Protein AF-A0A7S1GAM5-F1 (afdb_monomer)

Nearest PDB structures (foldseek):
  5tte-assembly1_B  TM=7.499E-01  e=1.091E-11  Homo sapiens
  4kc9-assembly1_A  TM=7.869E-01  e=2.773E-10  Homo sapiens
  6hdz-assembly1_A  TM=6.856E-01  e=1.901E+00  Pseudomonas aeruginosa

Sequence (247 aa):
VAESDALVWCPAPGCGNIIAYSTLRATVHCSCGHAFCFRCGEAPHAPTSCEGAKQWFKAVDKRKGVEKEASAMPSNFKPCPNPDCSVKVEKNGGCMYMQCSGPGGCGVFWCWQCGNWSKQASGVHHVHECNDPPTAKWAKAAAGLFDDDGKFTWFYERYTNHVEALRIHTAQLEAARAKQAELEEVGEVTSATDFLIRAATTVIRARTVAAWTYPYAHGIADETQQRLFAHQQGMLETYTEDLAALV

Organism: NCBI:txid1486930

Structure (mmCIF, N/CA/C/O backbone):
data_AF-A0A7S1GAM5-F1
#
_entry.id   AF-A0A7S1GAM5-F1
#
loop_
_atom_site.group_PDB
_atom_site.id
_atom_site.type_symbol
_atom_site.label_atom_id
_atom_site.label_alt_id
_atom_site.label_comp_id
_atom_site.label_asym_id
_atom_site.label_entity_id
_atom_site.label_seq_id
_atom_site.pdbx_PDB_ins_code
_atom_site.Cartn_x
_atom_site.Cartn_y
_atom_site.Cartn_z
_atom_site.occupancy
_atom_site.B_iso_or_equiv
_atom_site.auth_seq_id
_atom_site.auth_comp_id
_atom_site.auth_asym_id
_atom_site.auth_atom_id
_atom_site.pdbx_PDB_model_num
ATOM 1 N N . VAL A 1 1 ? -23.148 -31.132 -3.982 1.00 37.12 1 VAL A N 1
ATOM 2 C CA . VAL A 1 1 ? -21.718 -31.373 -3.684 1.00 37.12 1 VAL A CA 1
ATOM 3 C C . VAL A 1 1 ? -21.381 -30.434 -2.549 1.00 37.12 1 VAL A C 1
ATOM 5 O O . VAL A 1 1 ? -21.601 -29.246 -2.724 1.00 37.12 1 VAL A O 1
ATOM 8 N N . ALA A 1 2 ? -21.045 -30.957 -1.370 1.00 32.62 2 ALA A N 1
ATOM 9 C CA . ALA A 1 2 ? -20.775 -30.129 -0.198 1.00 32.62 2 ALA A CA 1
ATOM 10 C C . ALA A 1 2 ? -19.598 -29.189 -0.501 1.00 32.62 2 ALA A C 1
ATOM 12 O O . ALA A 1 2 ? -18.547 -29.658 -0.939 1.00 32.62 2 ALA A O 1
ATOM 13 N N . GLU A 1 3 ? -19.808 -27.882 -0.338 1.00 43.00 3 GLU A N 1
ATOM 14 C CA . GLU A 1 3 ? -18.743 -26.884 -0.419 1.00 43.00 3 GLU A CA 1
ATOM 15 C C . GLU A 1 3 ? -17.712 -27.217 0.661 1.00 43.00 3 GLU A C 1
ATOM 17 O O . GLU A 1 3 ? -18.018 -27.292 1.847 1.00 43.00 3 GLU A O 1
ATOM 22 N N . SER A 1 4 ? -16.498 -27.532 0.228 1.00 56.44 4 SER A N 1
ATOM 23 C CA . SER A 1 4 ? -15.366 -27.714 1.124 1.00 56.44 4 SER A CA 1
ATOM 24 C C . SER A 1 4 ? -14.901 -26.330 1.566 1.00 56.44 4 SER A C 1
ATOM 26 O O . SER A 1 4 ? -14.493 -25.543 0.714 1.00 56.44 4 SER A O 1
ATOM 28 N N . ASP A 1 5 ? -14.874 -26.058 2.875 1.00 69.00 5 ASP A N 1
ATOM 29 C CA . ASP A 1 5 ? -14.332 -24.818 3.472 1.00 69.00 5 ASP A CA 1
ATOM 30 C C . ASP A 1 5 ? -12.854 -24.540 3.104 1.00 69.00 5 ASP A C 1
ATOM 32 O O . ASP A 1 5 ? -12.294 -23.499 3.453 1.00 69.00 5 ASP A O 1
ATOM 36 N N . ALA A 1 6 ? -12.195 -25.475 2.412 1.00 79.75 6 ALA A N 1
ATOM 37 C CA . ALA A 1 6 ? -10.818 -25.372 1.946 1.00 79.75 6 ALA A CA 1
ATOM 38 C C . ALA A 1 6 ? -10.686 -25.038 0.448 1.00 79.75 6 ALA A C 1
ATOM 40 O O . ALA A 1 6 ? -9.556 -24.928 -0.028 1.00 79.75 6 ALA A O 1
ATOM 41 N N . LEU A 1 7 ? -11.786 -24.886 -0.301 1.00 86.56 7 LEU A N 1
ATOM 42 C CA . LEU A 1 7 ? -11.774 -24.619 -1.744 1.00 86.56 7 LEU A CA 1
ATOM 43 C C . LEU A 1 7 ? -12.588 -23.367 -2.088 1.00 86.56 7 LEU A C 1
ATOM 45 O O . LEU A 1 7 ? -13.746 -23.258 -1.701 1.00 86.56 7 LEU A O 1
ATOM 49 N N . VAL A 1 8 ? -12.020 -22.466 -2.892 1.00 88.38 8 VAL A N 1
ATOM 50 C CA . VAL A 1 8 ? -12.752 -21.314 -3.449 1.00 88.38 8 VAL A CA 1
ATOM 51 C C . VAL A 1 8 ? -12.441 -21.118 -4.925 1.00 88.38 8 VAL A C 1
ATOM 53 O O . VAL A 1 8 ? -11.314 -21.338 -5.376 1.00 88.38 8 VAL A O 1
ATOM 56 N N . TRP A 1 9 ? -13.439 -20.679 -5.684 1.00 91.12 9 TRP A N 1
ATOM 57 C CA . TRP A 1 9 ? -13.259 -20.290 -7.079 1.00 91.12 9 TRP A CA 1
ATOM 58 C C . TRP A 1 9 ? -12.542 -18.947 -7.180 1.00 91.12 9 TRP A C 1
ATOM 60 O O . TRP A 1 9 ? -12.761 -18.047 -6.368 1.00 91.12 9 TRP A O 1
ATOM 70 N N . CYS A 1 10 ? -11.698 -18.794 -8.197 1.00 92.31 10 CYS A N 1
ATOM 71 C CA . CYS A 1 10 ? -11.169 -17.485 -8.546 1.00 92.31 10 CYS A CA 1
ATOM 72 C C . CYS A 1 10 ? -12.312 -16.588 -9.063 1.00 92.31 10 CYS A C 1
ATOM 74 O O . CYS A 1 10 ? -12.985 -16.978 -10.014 1.00 92.31 10 CYS A O 1
ATOM 76 N N . PRO A 1 11 ? -12.520 -15.382 -8.503 1.00 93.38 11 PRO A N 1
ATOM 77 C CA . PRO A 1 11 ? -13.597 -14.488 -8.938 1.00 93.38 11 PRO A CA 1
ATOM 78 C C . PRO A 1 11 ? -13.269 -13.722 -10.232 1.00 93.38 11 PRO A C 1
ATOM 80 O O . PRO A 1 11 ? -14.100 -12.963 -10.728 1.00 93.38 11 PRO A O 1
ATOM 83 N N . ALA A 1 12 ? -12.064 -13.887 -10.790 1.00 93.06 12 ALA A N 1
ATOM 84 C CA . ALA A 1 12 ? -11.662 -13.202 -12.012 1.00 93.06 12 ALA A CA 1
ATOM 85 C C . ALA A 1 12 ? -12.527 -13.649 -13.210 1.00 93.06 12 ALA A C 1
ATOM 87 O O . ALA A 1 12 ? -12.642 -14.855 -13.454 1.00 93.06 12 ALA A O 1
ATOM 88 N N . PRO A 1 13 ? -13.087 -12.712 -14.001 1.00 93.56 13 PRO A N 1
ATOM 89 C CA . PRO A 1 13 ? -13.886 -13.053 -15.174 1.00 93.56 13 PRO A CA 1
ATOM 90 C C . PRO A 1 13 ? -13.131 -13.976 -16.139 1.00 93.56 13 PRO A C 1
ATOM 92 O O . PRO A 1 13 ? -11.999 -13.692 -16.524 1.00 93.56 13 PRO A O 1
ATOM 95 N N . GLY A 1 14 ? -13.756 -15.093 -16.525 1.00 92.81 14 GLY A N 1
ATOM 96 C CA . GLY A 1 14 ? -13.168 -16.077 -17.444 1.00 92.81 14 GLY A CA 1
ATOM 97 C C . GLY A 1 14 ? -12.128 -17.019 -16.824 1.00 92.81 14 GLY A C 1
ATOM 98 O O . GLY A 1 14 ? -11.589 -17.869 -17.530 1.00 92.81 14 GLY A O 1
ATOM 99 N N . CYS A 1 15 ? -11.848 -16.921 -15.520 1.00 93.94 15 CYS A N 1
ATOM 100 C CA . CYS A 1 15 ? -10.935 -17.828 -14.833 1.00 93.94 15 CYS A CA 1
ATOM 101 C C . CYS A 1 15 ? -11.687 -19.026 -14.228 1.00 93.94 15 CYS A C 1
ATOM 103 O O . CYS A 1 15 ? -12.527 -18.860 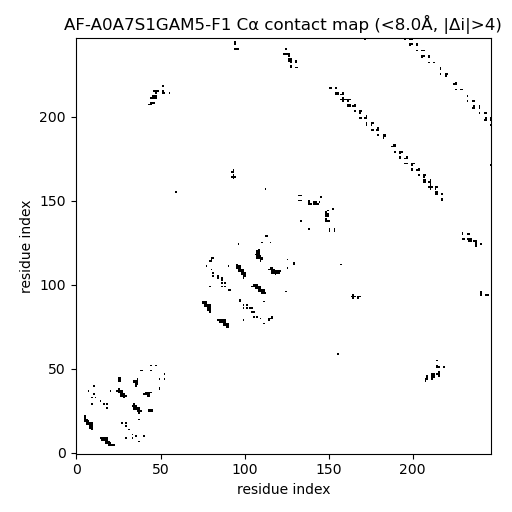-13.352 1.00 93.94 15 CYS A O 1
ATOM 105 N N . GLY A 1 16 ? -11.349 -20.245 -14.659 1.00 93.06 16 GLY A N 1
ATOM 106 C CA . GLY A 1 16 ? -11.906 -21.497 -14.122 1.00 93.06 16 GLY A CA 1
ATOM 107 C C . GLY A 1 16 ? -11.072 -22.134 -13.005 1.00 93.06 16 GLY A C 1
ATOM 108 O O . GLY A 1 16 ? -11.217 -23.324 -12.738 1.00 93.06 16 GLY A O 1
ATOM 109 N N . ASN A 1 17 ? -10.148 -21.390 -12.394 1.00 93.69 17 ASN A N 1
ATOM 110 C CA . ASN A 1 17 ? -9.238 -21.948 -11.397 1.00 93.69 17 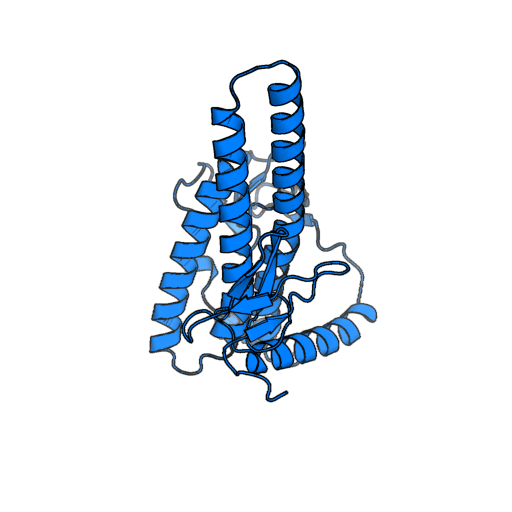ASN A CA 1
ATOM 111 C C . ASN A 1 17 ? -9.911 -22.057 -10.022 1.00 93.69 17 ASN A C 1
ATOM 113 O O . ASN A 1 17 ? -10.614 -21.142 -9.586 1.00 93.69 17 ASN A O 1
ATOM 117 N N . ILE A 1 18 ? -9.608 -23.142 -9.309 1.00 91.38 18 ILE A N 1
ATOM 118 C CA . ILE A 1 18 ? -9.969 -23.345 -7.902 1.00 91.38 18 ILE A CA 1
ATOM 119 C C . ILE A 1 18 ? -8.702 -23.215 -7.063 1.00 91.38 18 ILE A C 1
ATOM 121 O O . ILE A 1 18 ? -7.670 -23.808 -7.381 1.00 91.38 18 ILE A O 1
ATOM 125 N N . ILE A 1 19 ? -8.786 -22.460 -5.974 1.00 88.00 19 ILE A N 1
ATOM 126 C CA . ILE A 1 19 ? -7.717 -22.349 -4.991 1.00 88.00 19 ILE A CA 1
ATOM 127 C C . ILE A 1 19 ? -8.054 -23.259 -3.816 1.00 88.00 19 ILE A C 1
ATOM 129 O O . ILE A 1 19 ? -9.059 -23.056 -3.137 1.00 88.00 19 ILE A O 1
ATOM 133 N N . ALA A 1 20 ? -7.185 -24.239 -3.571 1.00 86.38 20 ALA A N 1
ATOM 134 C CA . ALA A 1 20 ? -7.190 -25.019 -2.344 1.00 86.38 20 ALA A CA 1
ATOM 135 C C . ALA A 1 20 ? -6.300 -24.330 -1.312 1.00 86.38 20 ALA A C 1
ATOM 137 O O . ALA A 1 20 ? -5.109 -24.133 -1.567 1.00 86.38 20 ALA A O 1
ATOM 138 N N . TYR A 1 21 ? -6.858 -23.930 -0.169 1.00 71.44 21 TYR A N 1
ATOM 139 C CA . TYR A 1 21 ? -6.099 -23.159 0.808 1.00 71.44 21 TYR A CA 1
ATOM 140 C C . TYR A 1 21 ? -6.299 -23.606 2.257 1.00 71.44 21 TYR A C 1
ATOM 142 O O . TYR A 1 21 ? -7.407 -23.753 2.764 1.00 71.44 21 TYR A O 1
ATOM 150 N N . SER A 1 22 ? -5.167 -23.766 2.943 1.00 57.16 22 SER A N 1
ATOM 151 C CA . SER A 1 22 ? -5.058 -24.176 4.341 1.00 57.16 22 SER A CA 1
ATOM 152 C C . SER A 1 22 ? -4.975 -22.945 5.251 1.00 57.16 22 SER A C 1
ATOM 154 O O . SER A 1 22 ? -3.900 -22.382 5.450 1.00 57.16 22 SER A O 1
ATOM 156 N N . THR A 1 23 ? -6.132 -22.521 5.765 1.00 58.25 23 THR A N 1
ATOM 157 C CA . THR A 1 23 ? -6.403 -21.867 7.072 1.00 58.25 23 THR A CA 1
ATOM 158 C C . THR A 1 23 ? -5.586 -20.657 7.582 1.00 58.25 23 THR A C 1
ATOM 160 O O . THR A 1 23 ? -5.982 -20.091 8.598 1.00 58.25 23 THR A O 1
ATOM 163 N N . LEU A 1 24 ? -4.530 -20.164 6.918 1.00 56.62 24 LEU A N 1
ATOM 164 C CA . LEU A 1 24 ? -3.597 -19.191 7.533 1.00 56.62 24 LEU A CA 1
ATOM 165 C C . LEU A 1 24 ? -3.379 -17.847 6.812 1.00 56.62 24 LEU A C 1
ATOM 167 O O . LEU A 1 24 ? -2.779 -16.950 7.395 1.00 56.62 24 LEU A O 1
ATOM 171 N N . ARG A 1 25 ? -3.848 -17.647 5.575 1.00 61.16 25 ARG A N 1
ATOM 172 C CA . ARG A 1 25 ? -3.727 -16.360 4.863 1.00 61.16 25 ARG A CA 1
ATOM 173 C C . ARG A 1 25 ? -5.098 -15.903 4.400 1.00 61.16 25 ARG A C 1
ATOM 175 O O . ARG A 1 25 ? -5.825 -16.664 3.772 1.00 61.16 25 ARG A O 1
ATOM 182 N N . ALA A 1 26 ? -5.434 -14.655 4.719 1.00 74.38 26 ALA A N 1
ATOM 183 C CA . ALA A 1 26 ? -6.640 -14.021 4.202 1.00 74.38 26 ALA A CA 1
ATOM 184 C C . ALA A 1 26 ? -6.509 -13.755 2.695 1.00 74.38 26 ALA A C 1
ATOM 186 O O . ALA A 1 26 ? -7.454 -14.011 1.966 1.00 74.38 26 ALA A O 1
ATOM 187 N N . THR A 1 27 ? -5.339 -13.315 2.222 1.00 88.44 27 THR A N 1
ATOM 188 C CA . THR A 1 27 ? -5.093 -13.017 0.803 1.00 88.44 27 THR A CA 1
ATOM 189 C C . THR A 1 27 ? -4.505 -14.217 0.064 1.00 88.44 27 THR A C 1
ATOM 191 O O . THR A 1 27 ? -3.467 -14.748 0.468 1.00 88.44 27 THR A O 1
ATOM 194 N N . VAL A 1 28 ? -5.125 -14.594 -1.053 1.00 89.19 28 VAL A N 1
ATOM 195 C CA . VAL A 1 28 ? -4.647 -15.626 -1.983 1.00 89.19 28 VAL A CA 1
ATOM 196 C C . VAL A 1 28 ? -4.394 -15.032 -3.367 1.00 89.19 28 VAL A C 1
ATOM 198 O O . VAL A 1 28 ? -5.034 -14.061 -3.763 1.00 89.19 28 VAL A O 1
ATOM 201 N N . HIS A 1 29 ? -3.442 -15.616 -4.096 1.00 89.06 29 HIS A N 1
ATOM 202 C CA . HIS A 1 29 ? -3.103 -15.234 -5.466 1.00 89.06 29 HIS A CA 1
ATOM 203 C C . HIS A 1 29 ? -3.394 -16.406 -6.400 1.00 89.06 29 HIS A C 1
ATOM 205 O O . HIS A 1 29 ? -2.848 -17.494 -6.220 1.00 89.06 29 HIS A O 1
ATOM 211 N N . CYS A 1 30 ? -4.241 -16.175 -7.397 1.00 90.44 30 CYS A N 1
ATOM 212 C CA . CYS A 1 30 ? -4.471 -17.118 -8.479 1.00 90.44 30 CYS A CA 1
ATOM 213 C C . CYS A 1 30 ? -3.306 -17.077 -9.479 1.00 90.44 30 CYS A C 1
ATOM 215 O O . CYS A 1 30 ? -2.668 -16.038 -9.662 1.00 90.44 30 CYS A O 1
ATOM 217 N N . SER A 1 31 ? -3.068 -18.180 -10.190 1.00 89.94 31 SER A N 1
ATOM 218 C CA . SER A 1 31 ? -2.105 -18.232 -11.299 1.00 89.94 31 SER A CA 1
ATOM 219 C C . SER A 1 31 ? -2.465 -17.302 -12.465 1.00 89.94 31 SER A C 1
ATOM 221 O O . SER A 1 31 ? -1.578 -16.916 -13.215 1.00 89.94 31 SER A O 1
ATOM 223 N N . CYS A 1 32 ? -3.728 -16.869 -12.587 1.00 88.69 32 CYS A N 1
ATOM 224 C CA . CYS A 1 32 ? -4.131 -15.828 -13.541 1.00 88.69 32 CYS A CA 1
ATOM 225 C C . CYS A 1 32 ? -3.702 -14.407 -13.122 1.00 88.69 32 CYS A C 1
ATOM 227 O O . CYS A 1 32 ? -3.998 -13.443 -13.820 1.00 88.69 32 CYS A O 1
ATOM 229 N N . GLY A 1 33 ? -3.054 -14.254 -11.963 1.00 85.69 33 GLY A N 1
ATOM 230 C CA . GLY A 1 33 ? -2.603 -12.971 -11.425 1.00 85.69 33 GLY A CA 1
ATOM 231 C C . GLY A 1 33 ? -3.616 -12.268 -10.517 1.00 85.69 33 GLY A C 1
ATOM 232 O O . GLY A 1 33 ? -3.234 -11.348 -9.796 1.00 85.69 33 GLY A O 1
ATOM 233 N N . HIS A 1 34 ? -4.877 -12.711 -10.483 1.00 90.19 34 HIS A N 1
ATOM 234 C CA . HIS A 1 34 ? -5.889 -12.117 -9.610 1.00 90.19 34 HIS A CA 1
ATOM 235 C C . HIS A 1 34 ? -5.624 -12.436 -8.132 1.00 90.19 34 HIS A C 1
ATOM 237 O O . HIS A 1 34 ? -5.374 -13.587 -7.765 1.00 90.19 34 HIS A O 1
ATOM 243 N N . ALA A 1 35 ? -5.701 -11.414 -7.281 1.00 90.31 35 ALA A N 1
ATOM 244 C CA . ALA A 1 35 ? -5.534 -11.529 -5.839 1.00 90.31 35 ALA A CA 1
ATOM 245 C C . ALA A 1 35 ? -6.841 -11.163 -5.138 1.00 90.31 35 ALA A C 1
ATOM 247 O O . ALA A 1 35 ? -7.447 -10.151 -5.477 1.00 90.31 35 ALA A O 1
ATOM 248 N N . PHE A 1 36 ? -7.250 -11.960 -4.155 1.00 92.00 36 PHE A N 1
ATOM 249 C CA . PHE A 1 36 ? -8.510 -11.756 -3.440 1.00 92.00 36 PHE A CA 1
ATOM 250 C C . PHE A 1 36 ? -8.455 -12.333 -2.024 1.00 92.00 36 PHE A C 1
ATOM 252 O O . PHE A 1 36 ? -7.543 -13.086 -1.664 1.00 92.00 36 PHE A O 1
ATOM 259 N N . CYS A 1 37 ? -9.427 -11.954 -1.202 1.00 91.12 37 CYS A N 1
ATOM 260 C CA . CYS A 1 37 ? -9.635 -12.517 0.115 1.00 91.12 37 CYS A CA 1
ATOM 261 C C . CYS A 1 37 ? -10.291 -13.895 -0.003 1.00 91.12 37 CYS A C 1
ATOM 263 O O . CYS A 1 37 ? -11.428 -14.013 -0.449 1.00 91.12 37 CYS A O 1
ATOM 265 N N . PHE A 1 38 ? -9.614 -14.934 0.477 1.00 88.56 38 PHE A N 1
ATOM 266 C CA . PHE A 1 38 ? -10.125 -16.303 0.473 1.00 88.56 38 PHE A CA 1
ATOM 267 C C . PHE A 1 38 ? -11.465 -16.438 1.213 1.00 88.56 38 PHE A C 1
ATOM 269 O O . PHE A 1 38 ? -12.297 -17.250 0.838 1.00 88.56 38 PHE A O 1
ATOM 276 N N . ARG A 1 39 ? -11.695 -15.638 2.265 1.00 86.88 39 ARG A N 1
ATOM 277 C CA . ARG A 1 39 ? -12.887 -15.765 3.122 1.00 86.88 39 ARG A CA 1
ATOM 278 C C . ARG A 1 39 ? -14.146 -15.125 2.545 1.00 86.88 39 ARG A C 1
ATOM 280 O O . ARG A 1 39 ? -15.236 -15.583 2.860 1.00 86.88 39 ARG A O 1
ATOM 287 N N . CYS A 1 40 ? -14.016 -14.034 1.795 1.00 89.00 40 CYS A N 1
ATOM 288 C CA . CYS A 1 40 ? -15.172 -13.267 1.317 1.00 89.00 40 CYS A CA 1
ATOM 289 C C . CYS A 1 40 ? -15.194 -13.035 -0.196 1.00 89.00 40 CYS A C 1
ATOM 291 O O . CYS A 1 40 ? -16.169 -12.482 -0.685 1.00 89.00 40 CYS A O 1
ATOM 293 N N . GLY A 1 41 ? -14.150 -13.423 -0.935 1.00 89.25 41 GLY A N 1
ATOM 294 C CA . GLY A 1 41 ? -14.056 -13.221 -2.384 1.00 89.25 41 GLY A CA 1
ATOM 295 C C . GLY A 1 41 ? -13.695 -11.795 -2.813 1.00 89.25 41 GLY A C 1
ATOM 296 O O . GLY A 1 41 ? -13.359 -11.583 -3.972 1.00 89.25 41 GLY A O 1
ATOM 297 N N . GLU A 1 42 ? -13.721 -10.832 -1.890 1.00 91.44 42 GLU A N 1
ATOM 298 C CA . GLU A 1 42 ? -13.449 -9.419 -2.169 1.00 91.44 42 GLU A CA 1
ATOM 299 C C . GLU A 1 42 ? -11.958 -9.127 -2.379 1.00 91.44 42 GLU A C 1
ATOM 301 O O . GLU A 1 42 ? -11.091 -9.976 -2.158 1.00 91.44 42 GLU A O 1
ATOM 306 N N . ALA A 1 43 ? -11.642 -7.885 -2.753 1.00 91.62 43 ALA A N 1
ATOM 307 C CA . ALA A 1 43 ? -10.265 -7.414 -2.858 1.00 91.62 43 ALA A CA 1
ATOM 308 C C . ALA A 1 43 ? -9.452 -7.688 -1.567 1.00 91.62 43 ALA A C 1
ATOM 310 O O . ALA A 1 43 ? -10.007 -7.649 -0.461 1.00 91.62 43 ALA A O 1
ATOM 311 N N . PRO A 1 44 ? -8.132 -7.944 -1.673 1.00 93.44 44 PRO A N 1
ATOM 312 C CA . PRO A 1 44 ? -7.278 -8.185 -0.516 1.00 93.44 44 PRO A CA 1
ATOM 313 C C . PRO A 1 44 ? -7.385 -7.052 0.498 1.00 93.44 44 PRO A C 1
ATOM 315 O O . PRO A 1 44 ? -7.171 -5.896 0.143 1.00 93.44 44 PRO A O 1
ATOM 318 N N . HIS A 1 45 ? -7.690 -7.395 1.749 1.00 93.19 45 HIS A N 1
ATOM 319 C CA . HIS A 1 45 ? -7.941 -6.409 2.800 1.00 93.19 45 HIS A CA 1
ATOM 320 C C . HIS A 1 45 ? -7.220 -6.705 4.123 1.00 93.19 45 HIS A C 1
ATOM 322 O O . HIS A 1 45 ? -7.559 -6.147 5.161 1.00 93.19 45 HIS A O 1
ATOM 328 N N . ALA A 1 46 ? -6.225 -7.595 4.118 1.00 91.62 46 ALA A N 1
ATOM 329 C CA . ALA A 1 46 ? -5.399 -7.848 5.298 1.00 91.62 46 ALA A CA 1
ATOM 330 C C . ALA A 1 46 ? -4.517 -6.621 5.626 1.00 91.62 46 ALA A C 1
ATOM 332 O O . ALA A 1 46 ? -3.975 -6.026 4.694 1.00 91.62 46 ALA A O 1
ATOM 333 N N . PRO A 1 47 ? -4.320 -6.263 6.912 1.00 93.00 47 PRO A N 1
ATOM 334 C CA . PRO A 1 47 ? -4.699 -7.006 8.124 1.00 93.00 47 PRO A CA 1
ATOM 335 C C . PRO A 1 47 ? -6.144 -6.795 8.610 1.00 93.00 47 PRO A C 1
ATOM 337 O O . PRO A 1 47 ? -6.564 -7.447 9.564 1.00 93.00 47 PRO A O 1
ATOM 340 N N . THR A 1 48 ? -6.921 -5.918 7.974 1.00 94.00 48 THR A N 1
ATOM 341 C CA . THR A 1 48 ? -8.321 -5.680 8.349 1.00 94.00 48 THR A CA 1
ATOM 342 C C . THR A 1 48 ? -9.169 -6.943 8.141 1.00 94.00 48 THR A C 1
ATOM 344 O O . THR A 1 48 ? -9.023 -7.672 7.157 1.00 94.00 48 THR A O 1
ATOM 347 N N . SER A 1 49 ? -10.070 -7.234 9.082 1.00 92.81 49 SER A N 1
ATOM 348 C CA . SER A 1 49 ? -11.004 -8.358 8.958 1.00 92.81 49 SER A CA 1
ATOM 349 C C . SER A 1 49 ? -12.042 -8.100 7.858 1.00 92.81 49 SER A C 1
ATOM 351 O O . SER A 1 49 ? -12.279 -6.958 7.473 1.00 92.81 49 SER A O 1
ATOM 353 N N . CYS A 1 50 ? -12.716 -9.145 7.365 1.00 92.75 50 CYS A N 1
ATOM 354 C CA . CYS A 1 50 ? -13.764 -8.971 6.350 1.00 92.75 50 CYS A CA 1
ATOM 355 C C . CYS A 1 50 ? -14.895 -8.056 6.850 1.00 92.75 50 CYS A C 1
ATOM 357 O O . CYS A 1 50 ? -15.429 -7.254 6.090 1.00 92.75 50 CYS A O 1
ATOM 359 N N . GLU A 1 51 ? -15.243 -8.154 8.134 1.00 93.25 51 GLU A N 1
ATOM 360 C CA . GLU A 1 51 ? -16.250 -7.293 8.753 1.00 93.25 51 GLU A CA 1
ATOM 361 C C . GLU A 1 51 ? -15.750 -5.848 8.896 1.00 93.25 51 GLU A C 1
ATOM 363 O O . GLU A 1 51 ? -16.458 -4.915 8.521 1.00 93.25 51 GLU A O 1
ATOM 368 N N . GLY A 1 52 ? -14.500 -5.652 9.331 1.00 92.94 52 GLY A N 1
ATOM 369 C CA . GLY A 1 52 ? -13.883 -4.324 9.396 1.00 92.94 52 GLY A CA 1
ATOM 370 C C . GLY A 1 52 ? -13.814 -3.648 8.025 1.00 92.94 52 GLY A C 1
ATOM 371 O O . GLY A 1 52 ? -14.115 -2.465 7.908 1.00 92.94 52 GLY A O 1
ATOM 372 N N . ALA A 1 53 ? -13.514 -4.406 6.965 1.00 93.88 53 ALA A N 1
ATOM 373 C CA . ALA A 1 53 ? -13.492 -3.894 5.599 1.00 93.88 53 ALA A CA 1
ATOM 374 C C . ALA A 1 53 ? -14.884 -3.446 5.126 1.00 93.88 53 ALA A C 1
ATOM 376 O O . ALA A 1 53 ? -15.028 -2.365 4.555 1.00 93.88 53 ALA A O 1
ATOM 377 N N . LYS A 1 54 ? -15.930 -4.227 5.428 1.00 93.50 54 LYS A N 1
ATOM 378 C CA . LYS A 1 54 ? -17.324 -3.844 5.144 1.00 93.50 54 LYS A CA 1
ATOM 379 C C . LYS A 1 54 ? -17.727 -2.567 5.879 1.00 93.50 54 LYS A C 1
ATOM 381 O O . LYS A 1 54 ? -18.378 -1.704 5.296 1.00 93.50 54 LYS A O 1
ATOM 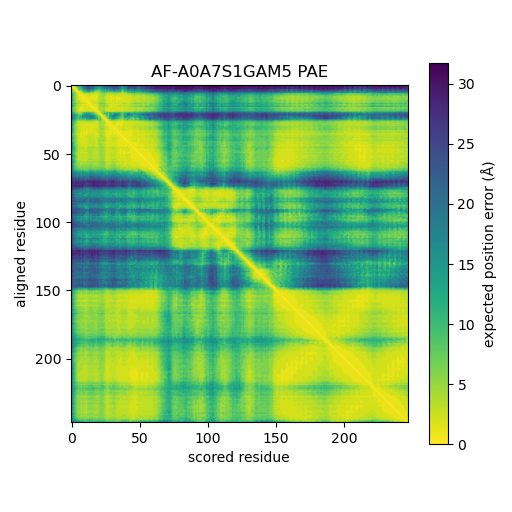386 N N . GLN A 1 55 ? -17.362 -2.443 7.154 1.00 92.00 55 GLN A N 1
ATOM 387 C CA . GLN A 1 55 ? -17.656 -1.251 7.954 1.00 92.00 55 GLN A CA 1
ATOM 388 C C . GLN A 1 55 ? -16.910 -0.022 7.434 1.00 92.00 55 GLN A C 1
ATOM 390 O O . GLN A 1 55 ? -17.510 1.044 7.305 1.00 92.00 55 GLN A O 1
ATOM 395 N N . TRP A 1 56 ? -15.640 -0.191 7.062 1.00 92.88 56 TRP A N 1
ATOM 396 C CA . TRP A 1 56 ? -14.836 0.862 6.457 1.00 92.88 56 TRP A CA 1
ATOM 397 C C . TRP A 1 56 ? -15.492 1.413 5.192 1.00 92.88 56 TRP A C 1
ATOM 399 O O . TRP A 1 56 ? -15.708 2.617 5.093 1.00 92.88 56 TRP A O 1
ATOM 409 N N . PHE A 1 57 ? -15.901 0.549 4.257 1.00 90.81 57 PHE A N 1
ATOM 410 C CA . PHE A 1 57 ? -16.548 1.007 3.025 1.00 90.81 57 PHE A CA 1
ATOM 411 C C . PHE A 1 57 ? -17.880 1.720 3.266 1.00 90.81 57 PHE A C 1
ATOM 413 O O . PHE A 1 57 ? -18.128 2.749 2.643 1.00 90.81 57 PHE A O 1
ATOM 420 N N . LYS A 1 58 ? -18.688 1.270 4.234 1.00 89.50 58 LYS A N 1
ATOM 421 C CA . LYS A 1 58 ? -19.903 2.002 4.635 1.00 89.50 58 LYS A CA 1
ATOM 422 C C . LYS A 1 58 ? -19.586 3.421 5.124 1.00 89.50 58 LYS A C 1
ATOM 424 O O . LYS A 1 58 ? -20.304 4.359 4.782 1.00 89.50 58 LYS A O 1
ATOM 429 N N . ALA A 1 59 ? -18.519 3.588 5.908 1.00 86.56 59 ALA A N 1
ATOM 430 C CA . ALA A 1 59 ? -18.078 4.903 6.373 1.00 86.56 59 ALA A CA 1
ATOM 431 C C . ALA A 1 59 ? -17.556 5.778 5.216 1.00 86.56 59 ALA A C 1
ATOM 433 O O . ALA A 1 59 ? -17.880 6.964 5.140 1.00 86.56 59 ALA A O 1
ATOM 434 N N . VAL A 1 60 ? -16.825 5.184 4.265 1.00 86.00 60 VAL A N 1
ATOM 435 C CA . VAL A 1 60 ? -16.367 5.868 3.044 1.00 86.00 60 VAL A CA 1
ATOM 436 C C . VAL A 1 60 ? -17.546 6.367 2.208 1.00 86.00 60 VAL A C 1
ATOM 438 O O . VAL A 1 60 ? -17.541 7.520 1.780 1.00 86.00 60 VAL A O 1
ATOM 441 N N . ASP A 1 61 ? -18.563 5.535 1.987 1.00 83.00 61 ASP A N 1
ATOM 442 C CA . ASP A 1 61 ? -19.734 5.905 1.187 1.00 83.00 61 ASP A CA 1
ATOM 443 C C . ASP A 1 61 ? -20.524 7.047 1.830 1.00 83.00 61 ASP A C 1
ATOM 445 O O . ASP A 1 61 ? -20.924 7.991 1.143 1.00 83.00 61 ASP A O 1
ATOM 449 N N . LYS A 1 62 ? -20.669 7.019 3.161 1.00 79.69 62 LYS A N 1
ATOM 450 C CA . LYS A 1 62 ? -21.266 8.119 3.925 1.00 79.69 62 LYS A CA 1
ATOM 451 C C . LYS A 1 62 ? -20.495 9.428 3.710 1.00 79.69 62 LYS A C 1
ATOM 453 O O . LYS A 1 62 ? -21.108 10.451 3.414 1.00 79.69 62 LYS A O 1
ATOM 458 N N . ARG A 1 63 ? -19.157 9.395 3.782 1.00 72.94 63 ARG A N 1
ATOM 459 C CA . ARG A 1 63 ? -18.292 10.573 3.574 1.00 72.94 63 ARG A CA 1
ATOM 460 C C . ARG A 1 63 ? -18.354 11.102 2.141 1.00 72.94 63 ARG A C 1
ATOM 462 O O . ARG A 1 63 ? -18.472 12.308 1.950 1.00 72.94 63 ARG A O 1
ATOM 469 N N . LYS A 1 64 ? -18.344 10.225 1.131 1.00 69.81 64 LYS A N 1
ATOM 470 C CA . LYS A 1 64 ? -18.491 10.622 -0.283 1.00 69.81 64 LYS A CA 1
ATOM 471 C C . LYS A 1 64 ? -19.825 11.314 -0.564 1.00 69.81 64 LYS A C 1
ATOM 473 O O . LYS A 1 64 ? -19.880 12.171 -1.443 1.00 69.81 64 LYS A O 1
ATOM 478 N N . GLY A 1 65 ? -20.890 10.943 0.149 1.00 63.75 65 GLY A N 1
ATOM 479 C CA . GLY A 1 65 ? -22.166 11.659 0.106 1.00 63.75 65 GLY A CA 1
ATOM 480 C C . GLY A 1 65 ? -22.014 13.126 0.519 1.00 63.75 65 GLY A C 1
ATOM 481 O O . GLY A 1 65 ? -22.461 14.003 -0.210 1.00 63.75 65 GLY A O 1
ATOM 482 N N . VAL A 1 66 ? -21.294 13.377 1.617 1.00 61.25 66 VAL A N 1
ATOM 483 C CA . VAL A 1 66 ? -21.019 14.725 2.150 1.00 61.25 66 VAL A CA 1
ATOM 484 C C . VAL A 1 66 ? -20.070 15.527 1.244 1.00 61.25 66 VAL A C 1
ATOM 486 O O . VAL A 1 66 ? -20.302 16.704 0.989 1.00 61.25 66 VAL A O 1
ATOM 489 N N . GLU A 1 67 ? -19.012 14.911 0.702 1.00 56.56 67 GLU A N 1
ATOM 490 C CA . GLU A 1 67 ? -18.035 15.611 -0.157 1.00 56.56 67 GLU A CA 1
ATOM 491 C C . GLU A 1 67 ? -18.624 16.104 -1.485 1.00 56.56 67 GLU A C 1
ATOM 493 O O . GLU A 1 67 ? -18.233 17.167 -1.974 1.00 56.56 67 GLU A O 1
ATOM 498 N N . LYS A 1 68 ? -19.574 15.359 -2.069 1.00 56.75 68 LYS A N 1
ATOM 499 C CA . LYS A 1 68 ? -20.262 15.757 -3.309 1.00 56.75 68 LYS A CA 1
ATOM 500 C C . LYS A 1 68 ? -21.018 17.080 -3.172 1.00 56.75 68 LYS A C 1
ATOM 502 O O . LYS A 1 68 ? -21.224 17.753 -4.176 1.00 56.75 68 LYS A O 1
ATOM 507 N N . GLU A 1 69 ? -21.405 17.456 -1.958 1.00 53.59 69 GLU A N 1
ATOM 508 C CA . GLU A 1 69 ? -22.133 18.694 -1.676 1.00 53.59 69 GLU A CA 1
ATOM 509 C C . GLU A 1 69 ? -21.193 19.897 -1.439 1.00 53.59 69 GLU A C 1
ATOM 511 O O . GLU A 1 69 ? -21.646 21.038 -1.495 1.00 53.59 69 GLU A O 1
ATOM 516 N N . ALA A 1 70 ? -19.884 19.675 -1.230 1.00 53.41 70 ALA A N 1
ATOM 517 C CA . ALA A 1 70 ? -18.955 20.677 -0.681 1.00 53.41 70 ALA A CA 1
ATOM 518 C C . ALA A 1 70 ? -17.769 21.102 -1.590 1.00 53.41 70 ALA A C 1
ATOM 520 O O . ALA A 1 70 ? -16.905 21.862 -1.150 1.00 53.41 70 ALA A O 1
ATOM 521 N N . SER A 1 71 ? -17.644 20.627 -2.836 1.00 44.44 71 SER A N 1
ATOM 522 C CA . SER A 1 71 ? -16.360 20.696 -3.570 1.00 44.44 71 SER A CA 1
ATOM 523 C C . SER A 1 71 ? -15.943 22.089 -4.098 1.00 44.44 71 SER A C 1
ATOM 525 O O . SER A 1 71 ? -16.656 22.670 -4.917 1.00 44.44 71 SER A O 1
ATOM 527 N N . ALA A 1 72 ? -14.722 22.550 -3.765 1.00 36.41 72 ALA A N 1
ATOM 528 C CA . ALA A 1 72 ? -14.051 23.677 -4.447 1.00 36.41 72 ALA A CA 1
ATOM 529 C C . ALA A 1 72 ? -12.50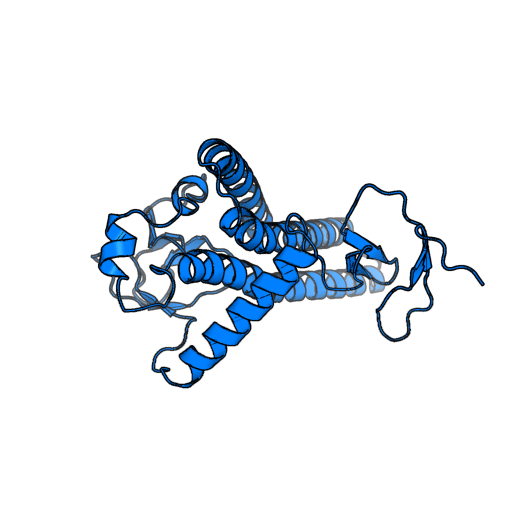9 23.570 -4.633 1.00 36.41 72 ALA A C 1
ATOM 531 O O . ALA A 1 72 ? -11.899 24.542 -5.071 1.00 36.41 72 ALA A O 1
ATOM 532 N N . MET A 1 73 ? -11.835 22.438 -4.365 1.00 35.66 73 MET A N 1
ATOM 533 C CA . MET A 1 73 ? -10.384 22.311 -4.644 1.00 35.66 73 MET A CA 1
ATOM 534 C C . MET A 1 73 ? -10.001 20.918 -5.179 1.00 35.66 73 MET A C 1
ATOM 536 O O . MET A 1 73 ? -10.393 19.923 -4.568 1.00 35.66 73 MET A O 1
ATOM 540 N N . PRO A 1 74 ? -9.211 20.809 -6.268 1.00 46.22 74 PRO A N 1
ATOM 541 C CA . PRO A 1 74 ? -8.671 19.530 -6.728 1.00 46.22 74 PRO A CA 1
ATOM 542 C C . PRO A 1 74 ? -7.656 18.965 -5.719 1.00 46.22 74 PRO A C 1
ATOM 544 O O . PRO A 1 74 ? -6.670 19.624 -5.394 1.00 46.22 74 PRO A O 1
ATOM 547 N N . SER A 1 75 ? -7.864 17.727 -5.266 1.00 60.16 75 SER A N 1
ATOM 548 C CA . SER A 1 75 ? -7.083 17.003 -4.243 1.00 60.16 75 SER A CA 1
ATOM 549 C C . SER A 1 75 ? -5.601 16.751 -4.572 1.00 60.16 75 SER A C 1
ATOM 551 O O . SER A 1 75 ? -4.861 16.248 -3.728 1.00 60.16 75 SER A O 1
ATOM 553 N N . ASN A 1 76 ? -5.149 17.078 -5.786 1.00 67.00 76 ASN A N 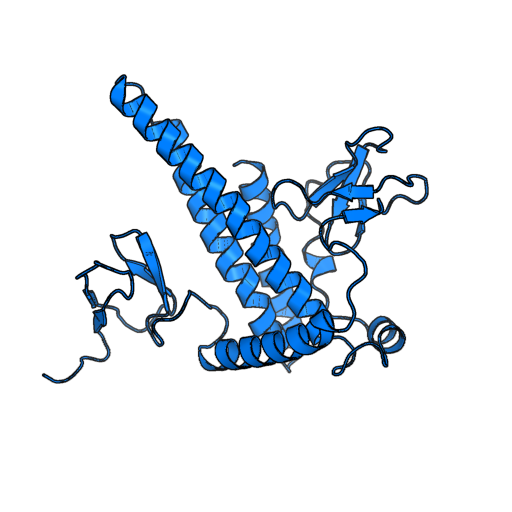1
ATOM 554 C CA . ASN A 1 76 ? -3.849 16.643 -6.311 1.00 67.00 76 ASN A CA 1
ATOM 555 C C . ASN A 1 76 ? -2.724 17.667 -6.109 1.00 67.00 76 ASN A C 1
ATOM 557 O O . ASN A 1 76 ? -1.579 17.380 -6.449 1.00 67.00 76 ASN A O 1
ATOM 561 N N . PHE A 1 77 ? -3.029 18.843 -5.553 1.00 73.38 77 PHE A N 1
ATOM 562 C CA . PHE A 1 77 ? -2.060 19.915 -5.327 1.00 73.38 77 PHE A CA 1
ATOM 563 C C . PHE A 1 77 ? -1.988 20.294 -3.849 1.00 73.38 77 PHE A C 1
ATOM 565 O O . PHE A 1 77 ? -3.013 20.513 -3.204 1.00 73.38 77 PHE A O 1
ATOM 572 N N . LYS A 1 78 ? -0.769 20.445 -3.326 1.00 76.19 78 LYS A N 1
ATOM 573 C CA . LYS A 1 78 ? -0.509 20.995 -1.988 1.00 76.19 78 LYS A CA 1
ATOM 574 C C . LYS A 1 78 ? 0.556 22.093 -2.062 1.00 76.19 78 LYS A C 1
ATOM 576 O O . LYS A 1 78 ? 1.449 22.016 -2.906 1.00 76.19 78 LYS A O 1
ATOM 581 N N . PRO A 1 79 ? 0.468 23.144 -1.228 1.00 82.62 79 PRO A N 1
ATOM 582 C CA . PRO A 1 79 ? 1.527 24.145 -1.148 1.00 82.62 79 PRO A CA 1
ATOM 583 C C . PRO A 1 79 ? 2.814 23.523 -0.592 1.00 82.62 79 PRO A C 1
ATOM 585 O O . PRO A 1 79 ? 2.759 22.622 0.246 1.00 82.62 79 PRO A O 1
ATOM 588 N N . CYS A 1 80 ? 3.969 24.013 -1.046 1.00 81.62 80 CYS A N 1
ATOM 589 C CA . CYS A 1 80 ? 5.251 23.657 -0.451 1.00 81.62 80 CYS A CA 1
ATOM 590 C C . CYS A 1 80 ? 5.254 24.041 1.043 1.00 81.62 80 CYS A C 1
ATOM 592 O O . CYS A 1 80 ? 4.858 25.157 1.378 1.00 81.62 80 CYS A O 1
ATOM 594 N N . PRO A 1 81 ? 5.700 23.155 1.948 1.00 82.38 81 PRO A N 1
ATOM 595 C CA . PRO A 1 81 ? 5.699 23.442 3.382 1.00 82.38 81 PRO A CA 1
ATOM 596 C C . PRO A 1 81 ? 6.856 24.346 3.838 1.00 82.38 81 PRO A C 1
ATOM 598 O O . PRO A 1 81 ? 6.885 24.757 4.998 1.00 82.38 81 PRO A O 1
ATOM 601 N N . ASN A 1 82 ? 7.816 24.655 2.958 1.00 82.12 82 ASN A N 1
ATOM 602 C CA . ASN A 1 82 ? 8.856 25.639 3.244 1.00 82.12 82 ASN A CA 1
ATOM 603 C C . ASN A 1 82 ? 8.230 27.051 3.266 1.00 82.12 82 ASN A C 1
ATOM 605 O O . ASN A 1 82 ? 7.739 27.477 2.222 1.00 82.12 82 ASN A O 1
ATOM 609 N N . PRO A 1 83 ? 8.278 27.798 4.390 1.00 80.50 83 PRO A N 1
ATOM 610 C CA . PRO A 1 83 ? 7.683 29.135 4.499 1.00 80.50 83 PRO A CA 1
ATOM 611 C C . PRO A 1 83 ? 8.217 30.149 3.480 1.00 80.50 83 PRO A C 1
ATOM 613 O O . PRO A 1 83 ? 7.503 31.075 3.103 1.00 80.50 83 PRO A O 1
ATOM 616 N N . ASP A 1 84 ? 9.448 29.949 3.003 1.00 87.44 84 ASP A N 1
ATOM 617 C CA . ASP A 1 84 ? 10.084 30.803 1.996 1.00 87.44 84 ASP A CA 1
ATOM 618 C C . ASP A 1 84 ? 9.675 30.428 0.557 1.00 87.44 84 ASP A C 1
ATOM 620 O O . ASP A 1 84 ? 10.156 31.016 -0.412 1.00 87.44 84 ASP A O 1
ATOM 624 N N . CYS A 1 85 ? 8.810 29.421 0.388 1.00 83.56 85 CYS A N 1
ATOM 625 C CA . CYS A 1 85 ? 8.373 28.903 -0.900 1.00 83.56 85 CYS A CA 1
ATOM 626 C C . CYS A 1 85 ? 6.846 28.936 -1.018 1.00 83.56 85 CYS A C 1
ATOM 628 O O . CYS A 1 85 ? 6.121 28.350 -0.223 1.00 83.56 85 CYS A O 1
ATOM 630 N N . SER A 1 86 ? 6.346 29.572 -2.074 1.00 81.50 86 SER A N 1
ATOM 631 C CA . SER A 1 86 ? 4.911 29.694 -2.362 1.00 81.50 86 SER A CA 1
ATOM 632 C C . SER A 1 86 ? 4.437 28.785 -3.502 1.00 81.50 86 SER A C 1
ATOM 634 O O . SER A 1 86 ? 3.298 28.893 -3.963 1.00 81.50 86 SER A O 1
ATOM 636 N N . VAL A 1 87 ? 5.300 27.880 -3.975 1.00 85.38 87 VAL A N 1
ATOM 637 C CA . VAL A 1 87 ? 4.991 26.980 -5.090 1.00 85.38 87 VAL A CA 1
ATOM 638 C C . VAL A 1 87 ? 3.972 25.927 -4.665 1.00 85.38 87 VAL A C 1
ATOM 640 O O . VAL A 1 87 ? 4.082 25.315 -3.602 1.00 85.38 87 VAL A O 1
ATOM 643 N N . LYS A 1 88 ? 2.987 25.688 -5.533 1.00 83.62 88 LYS A N 1
ATOM 644 C CA . LYS A 1 88 ? 2.075 24.547 -5.428 1.00 83.62 88 LYS A CA 1
ATOM 645 C C . LYS A 1 88 ? 2.721 23.337 -6.090 1.00 83.62 88 LYS A C 1
ATOM 647 O O . LYS A 1 88 ? 3.127 23.410 -7.246 1.00 83.62 88 LYS A O 1
ATOM 652 N N . VAL A 1 89 ? 2.808 22.241 -5.353 1.00 78.06 89 VAL A N 1
ATOM 653 C CA . VAL A 1 89 ? 3.389 20.980 -5.804 1.00 78.06 89 VAL A CA 1
ATOM 654 C C . VAL A 1 89 ? 2.254 20.021 -6.145 1.00 78.06 89 VAL A C 1
ATOM 656 O O . VAL A 1 89 ? 1.349 19.808 -5.336 1.00 78.06 89 VAL A O 1
ATOM 659 N N . GLU A 1 90 ? 2.301 19.463 -7.350 1.00 79.88 90 GLU A N 1
ATOM 660 C CA . GLU A 1 90 ? 1.419 18.376 -7.773 1.00 79.88 90 GLU A CA 1
ATOM 661 C C . GLU A 1 90 ? 1.934 17.037 -7.242 1.00 79.88 90 GLU A C 1
ATOM 663 O O . GLU A 1 90 ? 3.142 16.782 -7.239 1.00 79.88 90 GLU A O 1
ATOM 668 N N . LYS A 1 91 ? 1.023 16.165 -6.810 1.00 72.06 91 LYS A N 1
ATOM 669 C CA . LYS A 1 91 ? 1.350 14.797 -6.403 1.00 72.06 91 LYS A CA 1
ATOM 670 C C . LYS A 1 91 ? 1.729 13.963 -7.633 1.00 72.06 91 LYS A C 1
ATOM 672 O O . LYS A 1 91 ? 0.865 13.405 -8.303 1.00 72.06 91 LYS A O 1
ATOM 677 N N . ASN A 1 92 ? 3.027 13.839 -7.895 1.00 64.50 92 ASN A N 1
ATOM 678 C CA . ASN A 1 92 ? 3.573 13.070 -9.013 1.00 64.50 92 ASN A CA 1
ATOM 679 C C . ASN A 1 92 ? 4.248 11.781 -8.516 1.00 64.50 92 ASN A C 1
ATOM 681 O O . ASN A 1 92 ? 5.047 11.816 -7.589 1.00 64.50 92 ASN A O 1
ATOM 685 N N . GLY A 1 93 ? 3.958 10.640 -9.150 1.00 61.69 93 GLY A N 1
ATOM 686 C CA . GLY A 1 93 ? 4.783 9.428 -9.012 1.00 61.69 93 GLY A CA 1
ATOM 687 C C . GLY A 1 93 ? 4.468 8.478 -7.850 1.00 61.69 93 GLY A C 1
ATOM 688 O O . GLY A 1 93 ? 5.191 7.511 -7.662 1.00 61.69 93 GLY A O 1
ATOM 689 N N . GLY A 1 94 ? 3.397 8.692 -7.079 1.00 62.59 94 GLY A N 1
ATOM 690 C CA . GLY A 1 94 ? 2.909 7.708 -6.095 1.00 62.59 94 GLY A CA 1
ATOM 691 C C . GLY A 1 94 ? 3.738 7.586 -4.812 1.00 62.59 94 GLY A C 1
ATOM 692 O O . GLY A 1 94 ? 3.229 7.047 -3.833 1.00 62.59 94 GLY A O 1
ATOM 693 N N . CYS A 1 95 ? 4.952 8.143 -4.782 1.00 70.00 95 CYS A N 1
ATOM 694 C CA . CYS A 1 95 ? 5.751 8.305 -3.573 1.00 70.00 95 CYS A CA 1
ATOM 695 C C . CYS A 1 95 ? 5.105 9.340 -2.642 1.00 70.00 95 CYS A C 1
ATOM 697 O O . CYS A 1 95 ? 4.668 10.407 -3.080 1.00 70.00 95 CYS A O 1
ATOM 699 N N . MET A 1 96 ? 5.046 9.040 -1.344 1.00 73.19 96 MET A N 1
ATOM 700 C CA . MET A 1 96 ? 4.575 10.014 -0.349 1.00 73.19 96 MET A CA 1
ATOM 701 C C . MET A 1 96 ? 5.637 11.062 -0.003 1.00 73.19 96 MET A C 1
ATOM 703 O O . MET A 1 96 ? 5.312 12.068 0.623 1.00 73.19 96 MET A O 1
ATOM 707 N N . TYR A 1 97 ? 6.889 10.851 -0.402 1.00 75.69 97 TYR A N 1
ATOM 708 C CA . TYR A 1 97 ? 7.990 11.782 -0.194 1.00 75.69 97 TYR A CA 1
ATOM 709 C C . TYR A 1 97 ? 8.304 12.515 -1.502 1.00 75.69 97 TYR A C 1
ATOM 711 O O . TYR A 1 97 ? 8.767 11.931 -2.479 1.00 75.69 97 TYR A O 1
ATOM 719 N N . MET A 1 98 ? 7.995 13.806 -1.524 1.00 79.44 98 MET A N 1
ATOM 720 C CA . MET A 1 98 ? 8.018 14.650 -2.712 1.00 79.44 98 MET A CA 1
ATOM 721 C C . MET A 1 98 ? 9.200 15.612 -2.667 1.00 79.44 98 MET A C 1
ATOM 723 O O . MET A 1 98 ? 9.547 16.133 -1.609 1.00 79.44 98 MET A O 1
ATOM 727 N N . GLN A 1 99 ? 9.763 15.933 -3.829 1.00 84.31 99 GLN A N 1
ATOM 728 C CA . GLN A 1 99 ? 10.700 17.045 -3.976 1.00 84.31 99 GLN A CA 1
ATOM 729 C C . GLN A 1 99 ? 9.986 18.269 -4.563 1.00 84.31 99 GLN A C 1
ATOM 731 O O . GLN A 1 99 ? 9.226 18.160 -5.524 1.00 84.31 99 GLN A O 1
ATOM 736 N N . CYS A 1 100 ? 10.247 19.457 -4.016 1.00 86.19 100 CYS A N 1
ATOM 737 C CA . CYS A 1 100 ? 9.788 20.722 -4.587 1.00 86.19 100 CYS A CA 1
ATOM 738 C C . CYS A 1 100 ? 10.669 21.121 -5.788 1.00 86.19 100 CYS A C 1
ATOM 740 O O . CYS A 1 100 ? 11.577 21.940 -5.652 1.00 86.19 100 CYS A O 1
ATOM 742 N N . SER A 1 101 ? 10.426 20.511 -6.952 1.00 83.50 101 SER A N 1
ATOM 743 C CA . SER A 1 101 ? 11.270 20.620 -8.159 1.00 83.50 101 SER A CA 1
ATOM 744 C C . SER A 1 101 ? 10.652 21.409 -9.327 1.00 83.50 101 SER A C 1
ATOM 746 O O . SER A 1 101 ? 11.280 21.537 -10.376 1.00 83.50 101 SER A O 1
ATOM 748 N N . GLY A 1 102 ? 9.437 21.949 -9.173 1.00 77.50 102 GLY A N 1
ATOM 749 C CA . GLY A 1 102 ? 8.777 22.754 -10.212 1.00 77.50 102 GLY A CA 1
ATOM 750 C C . GLY A 1 102 ? 9.447 24.118 -10.467 1.00 77.50 102 GLY A C 1
ATOM 751 O O . GLY A 1 102 ? 10.338 24.516 -9.715 1.00 77.50 102 GLY A O 1
ATOM 752 N N . PRO A 1 103 ? 9.020 24.880 -11.495 1.00 79.12 103 PRO A N 1
ATOM 753 C CA . PRO A 1 103 ? 9.521 26.234 -11.746 1.00 79.12 103 PRO A CA 1
ATOM 754 C C . PRO A 1 103 ? 9.357 27.138 -10.512 1.00 79.12 103 PRO A C 1
ATOM 756 O O . PRO A 1 103 ? 8.249 27.309 -10.007 1.00 79.12 103 PRO A O 1
ATOM 759 N N . GLY A 1 104 ? 10.463 27.695 -10.007 1.00 82.31 104 GLY A N 1
ATOM 760 C CA . GLY A 1 104 ? 10.484 28.471 -8.756 1.00 82.31 104 GLY A CA 1
ATOM 761 C C . GLY A 1 104 ? 10.474 27.629 -7.470 1.00 82.31 104 GLY A C 1
ATOM 762 O O . GLY A 1 104 ? 10.339 28.177 -6.377 1.00 82.31 104 GLY A O 1
ATOM 763 N N . GLY A 1 105 ? 10.593 26.303 -7.581 1.00 85.06 105 GLY A N 1
ATOM 764 C CA . GLY A 1 105 ? 10.667 25.378 -6.455 1.00 85.06 105 GLY A CA 1
ATOM 765 C C . GLY A 1 105 ? 11.961 25.535 -5.660 1.00 85.06 105 GLY A C 1
ATOM 766 O O . GLY A 1 105 ? 13.020 25.842 -6.205 1.00 85.06 105 GLY A O 1
ATOM 767 N N . CYS A 1 106 ? 11.880 25.319 -4.348 1.00 88.69 106 CYS A N 1
ATOM 768 C CA . CYS A 1 106 ? 13.014 25.497 -3.438 1.00 88.69 106 CYS A CA 1
ATOM 769 C C . CYS A 1 106 ? 13.898 24.246 -3.279 1.00 88.69 106 CYS A C 1
ATOM 771 O O . CYS A 1 106 ? 14.838 24.264 -2.488 1.00 88.69 106 CYS A O 1
ATOM 773 N N . GLY A 1 107 ? 13.598 23.150 -3.986 1.00 86.88 107 GLY A N 1
ATOM 774 C CA . GLY A 1 107 ? 14.399 21.922 -3.995 1.00 86.88 107 GLY A CA 1
ATOM 775 C C . GLY A 1 107 ? 14.301 21.058 -2.735 1.00 86.88 107 GLY A C 1
ATOM 776 O O . GLY A 1 107 ? 14.885 19.976 -2.715 1.00 86.88 107 GLY A O 1
ATOM 777 N N . VAL A 1 108 ? 13.565 21.500 -1.708 1.00 86.31 108 VAL A N 1
ATOM 778 C CA . VAL A 1 108 ? 13.378 20.744 -0.459 1.00 86.31 108 VAL A CA 1
ATOM 779 C C . VAL A 1 108 ? 12.582 19.469 -0.698 1.00 86.31 108 VAL A C 1
ATOM 781 O O . VAL A 1 108 ? 11.708 19.410 -1.569 1.00 86.31 108 VAL A O 1
ATOM 784 N N . PHE A 1 109 ? 12.854 18.474 0.131 1.00 82.50 109 PHE A N 1
ATOM 785 C CA . PHE A 1 109 ? 12.121 17.224 0.169 1.00 82.50 109 PHE A CA 1
ATOM 786 C C . PHE A 1 109 ? 11.134 17.242 1.327 1.00 82.50 109 PHE A C 1
ATOM 788 O O . PHE A 1 109 ? 11.450 17.774 2.390 1.00 82.50 109 PHE A O 1
ATOM 795 N N . TRP A 1 110 ? 9.934 16.703 1.133 1.00 78.50 110 TRP A N 1
ATOM 796 C CA . TRP A 1 110 ? 8.878 16.780 2.133 1.00 78.50 110 TRP A CA 1
ATOM 797 C C . TRP A 1 110 ? 7.853 15.653 2.016 1.00 78.50 110 TRP A C 1
ATOM 799 O O . TRP A 1 110 ? 7.633 15.090 0.946 1.00 78.50 110 TRP A O 1
ATOM 809 N N . CYS A 1 111 ? 7.197 15.325 3.126 1.00 76.19 111 CYS A N 1
ATOM 810 C CA . CYS A 1 111 ? 6.157 14.301 3.163 1.00 76.19 111 CYS A CA 1
ATOM 811 C C . CYS A 1 111 ? 4.792 14.878 2.757 1.00 76.19 111 CYS A C 1
ATOM 813 O O . CYS A 1 111 ? 4.257 15.744 3.451 1.00 76.19 111 CYS A O 1
ATOM 815 N N . TRP A 1 112 ? 4.179 14.339 1.698 1.00 77.06 112 TRP A N 1
ATOM 816 C CA . TRP A 1 112 ? 2.844 14.709 1.211 1.00 77.06 112 TRP A CA 1
ATOM 817 C C . TRP A 1 112 ? 1.770 14.646 2.302 1.00 77.06 112 TRP A C 1
ATOM 819 O O . TRP A 1 112 ? 0.786 15.390 2.259 1.00 77.06 112 TRP A O 1
ATOM 829 N N . GLN A 1 113 ? 1.942 13.758 3.282 1.00 71.69 113 GLN A N 1
ATOM 830 C CA . GLN A 1 113 ? 0.980 13.569 4.358 1.00 71.69 113 GLN A CA 1
ATOM 831 C C . GLN A 1 113 ? 1.108 14.607 5.477 1.00 71.69 113 GLN A C 1
ATOM 833 O O . GLN A 1 113 ? 0.127 15.286 5.770 1.00 71.69 113 GLN A O 1
ATOM 838 N N . CYS A 1 114 ? 2.285 14.748 6.097 1.00 70.38 114 CYS A N 1
ATOM 839 C CA . CYS A 1 114 ? 2.456 15.602 7.279 1.00 70.38 114 CYS A CA 1
ATOM 840 C C . CYS A 1 114 ? 3.080 16.974 6.996 1.00 70.38 114 CYS A C 1
ATOM 842 O O . CYS A 1 114 ? 3.087 17.825 7.880 1.00 70.38 114 CYS A O 1
ATOM 844 N N . GLY A 1 115 ? 3.620 17.209 5.798 1.00 73.19 115 GLY A N 1
ATOM 845 C CA . GLY A 1 115 ? 4.284 18.469 5.465 1.00 73.19 115 GLY A CA 1
ATOM 846 C C . GLY A 1 115 ? 5.686 18.629 6.062 1.00 73.19 115 GLY A C 1
ATOM 847 O O . GLY A 1 115 ? 6.331 19.636 5.788 1.00 73.19 115 GLY A O 1
ATOM 848 N N . ASN A 1 116 ? 6.186 17.671 6.853 1.00 75.94 116 ASN A N 1
ATOM 849 C CA . ASN A 1 116 ? 7.547 17.749 7.384 1.00 75.94 116 ASN A CA 1
ATOM 850 C C . ASN A 1 116 ? 8.564 17.715 6.235 1.00 75.94 116 ASN A C 1
ATOM 852 O O . ASN A 1 116 ? 8.385 16.946 5.283 1.00 75.94 116 ASN A O 1
ATOM 856 N N . TRP A 1 117 ? 9.598 18.554 6.308 1.00 79.00 117 TRP A N 1
ATOM 857 C CA . TRP A 1 117 ? 10.497 18.815 5.189 1.00 79.00 117 TRP A CA 1
ATOM 858 C C . TRP A 1 117 ? 11.959 18.985 5.599 1.00 79.00 117 TRP A C 1
ATOM 860 O O . TRP A 1 117 ? 12.276 19.376 6.719 1.00 79.00 117 TRP A O 1
ATOM 870 N N . SER A 1 118 ? 12.857 18.706 4.655 1.00 76.94 118 SER A N 1
ATOM 871 C CA . SER A 1 118 ? 14.306 18.817 4.809 1.00 76.94 118 SER A CA 1
ATOM 872 C C . SER A 1 118 ? 14.960 19.348 3.532 1.00 76.94 118 SER A C 1
ATOM 874 O O . SER A 1 118 ? 14.476 19.142 2.418 1.00 76.94 118 SER A O 1
ATOM 876 N N . LYS A 1 119 ? 16.095 20.040 3.686 1.00 80.69 119 LYS A N 1
ATOM 877 C CA . LYS A 1 119 ? 16.944 20.459 2.555 1.00 80.69 119 LYS A CA 1
ATOM 878 C C . LYS A 1 119 ? 17.752 19.301 1.971 1.00 80.69 119 LYS A C 1
ATOM 880 O O . LYS A 1 119 ? 18.173 19.370 0.823 1.00 80.69 119 LYS A O 1
ATOM 885 N N . GLN A 1 120 ? 17.999 18.267 2.767 1.00 73.94 120 GLN A N 1
ATOM 886 C CA . GLN A 1 120 ? 18.639 17.039 2.315 1.00 73.94 120 GLN A CA 1
ATOM 887 C C . GLN A 1 120 ? 17.549 16.025 1.987 1.00 73.94 120 GLN A C 1
ATOM 889 O O . GLN A 1 120 ? 16.516 16.009 2.657 1.00 73.94 120 GLN A O 1
ATOM 894 N N . ALA A 1 121 ? 17.791 15.160 1.002 1.00 64.44 121 ALA A N 1
ATOM 895 C CA . ALA A 1 121 ? 17.020 13.932 0.886 1.00 64.44 121 ALA A CA 1
ATOM 896 C C . ALA A 1 121 ? 17.267 13.150 2.182 1.00 64.44 121 ALA A C 1
ATOM 898 O O . ALA A 1 121 ? 18.347 12.590 2.375 1.00 64.44 121 ALA A O 1
ATOM 899 N N . SER A 1 122 ? 16.343 13.223 3.141 1.00 52.88 122 SER A N 1
ATOM 900 C CA . SER A 1 122 ? 16.511 12.494 4.390 1.00 52.88 122 SER A CA 1
ATOM 901 C C . SER A 1 122 ? 16.362 11.019 4.047 1.00 52.88 122 SER A C 1
ATOM 903 O O . SER A 1 122 ? 15.264 10.578 3.729 1.00 52.88 122 SER A O 1
ATOM 905 N N . GLY A 1 123 ? 17.460 10.263 4.101 1.00 50.00 123 GLY A N 1
ATOM 906 C CA . GLY A 1 123 ? 17.458 8.820 3.826 1.00 50.00 123 GLY A CA 1
ATOM 907 C C . GLY A 1 123 ? 16.595 7.998 4.790 1.00 50.00 123 GLY A C 1
ATOM 908 O O . GLY A 1 123 ? 16.450 6.802 4.599 1.00 50.00 123 GLY A O 1
ATOM 909 N N . VAL A 1 124 ? 16.023 8.628 5.821 1.00 47.50 124 VAL A N 1
ATOM 910 C CA . VAL A 1 124 ? 14.988 8.043 6.671 1.00 47.50 124 VAL A CA 1
ATOM 911 C C . VAL A 1 124 ? 13.695 8.782 6.357 1.00 47.50 124 VAL A C 1
ATOM 913 O O . VAL A 1 124 ? 13.528 9.947 6.725 1.00 47.50 124 VAL A O 1
ATOM 916 N N . HIS A 1 125 ? 12.794 8.131 5.626 1.00 54.22 125 HIS A N 1
ATOM 917 C CA . HIS A 1 125 ? 11.449 8.647 5.425 1.00 54.22 125 HIS A CA 1
ATOM 918 C C . HIS A 1 125 ? 10.803 8.883 6.812 1.00 54.22 125 HIS A C 1
ATOM 920 O O . HIS A 1 125 ? 10.797 7.989 7.657 1.00 54.22 125 HIS A O 1
ATOM 926 N N . HIS A 1 126 ? 10.256 10.081 7.072 1.00 54.62 126 HIS A N 1
ATOM 927 C CA . HIS A 1 126 ? 9.611 10.470 8.348 1.00 54.62 126 HIS A CA 1
ATOM 928 C C . HIS A 1 126 ? 8.252 9.773 8.585 1.00 54.62 126 HIS A C 1
ATOM 930 O O . HIS A 1 126 ? 7.276 10.391 9.013 1.00 54.62 126 HIS A O 1
ATOM 936 N N . VAL A 1 127 ? 8.140 8.487 8.258 1.00 53.75 127 VAL A N 1
ATOM 937 C CA . VAL A 1 127 ? 6.853 7.788 8.224 1.00 53.75 127 VAL A CA 1
ATOM 938 C C . VAL A 1 127 ? 6.347 7.460 9.626 1.00 53.75 127 VAL A C 1
ATOM 940 O O . VAL A 1 127 ? 5.154 7.571 9.892 1.00 53.75 127 VAL A O 1
ATOM 943 N N . HIS A 1 128 ? 7.252 7.150 10.557 1.00 52.19 128 HIS A N 1
ATOM 944 C CA . HIS A 1 128 ? 6.892 6.820 11.937 1.00 52.19 128 HIS A CA 1
ATOM 945 C C . HIS A 1 128 ? 6.152 7.945 12.666 1.00 52.19 128 HIS A C 1
ATOM 947 O O . HIS A 1 128 ? 5.082 7.706 13.211 1.00 52.19 128 HIS A O 1
ATOM 953 N N . GLU A 1 129 ? 6.680 9.169 12.631 1.00 55.94 129 GLU A N 1
ATOM 954 C CA . GLU A 1 129 ? 6.065 10.341 13.279 1.00 55.94 129 GLU A CA 1
ATOM 955 C C . GLU A 1 129 ? 4.796 10.807 12.539 1.00 55.94 129 GLU A C 1
ATOM 957 O O . GLU A 1 129 ? 3.958 11.519 13.086 1.00 55.94 129 GLU A O 1
ATOM 962 N N . CYS A 1 130 ? 4.635 10.405 11.273 1.00 61.66 130 CYS A N 1
ATOM 963 C CA . CYS A 1 130 ? 3.484 10.746 10.440 1.00 61.66 130 CYS A CA 1
ATOM 964 C C . CYS A 1 130 ? 2.260 9.852 10.708 1.00 61.66 130 CYS A C 1
ATOM 966 O O . CYS A 1 130 ? 1.142 10.236 10.353 1.00 61.66 130 CYS A O 1
ATOM 968 N N . ASN A 1 131 ? 2.447 8.682 11.325 1.00 66.12 131 ASN A N 1
ATOM 969 C CA . ASN A 1 131 ? 1.372 7.732 11.628 1.00 66.12 131 ASN A CA 1
ATOM 970 C C . ASN A 1 131 ? 0.755 7.913 13.019 1.00 66.12 131 ASN A C 1
ATOM 972 O O . ASN A 1 131 ? -0.124 7.137 13.396 1.00 66.12 131 ASN A O 1
ATOM 976 N N . ASP A 1 13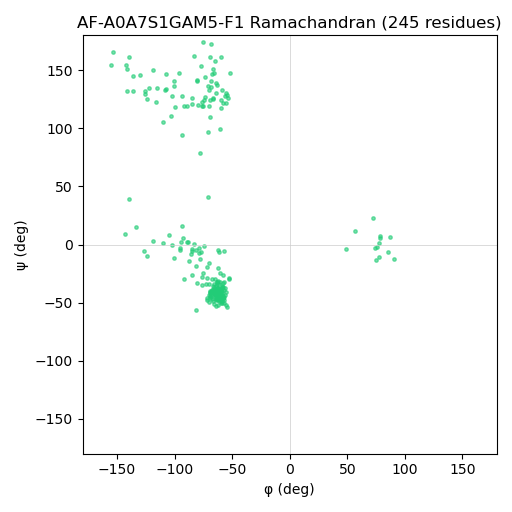2 ? 1.148 8.951 13.757 1.00 64.50 132 ASP A N 1
ATOM 977 C CA . ASP A 1 132 ? 0.482 9.269 15.012 1.00 64.50 132 ASP A CA 1
ATOM 978 C C . ASP A 1 132 ? -0.941 9.788 14.744 1.00 64.50 132 ASP A C 1
ATOM 980 O O . ASP A 1 132 ? -1.121 10.757 13.989 1.00 64.50 132 ASP A O 1
ATOM 984 N N . PRO A 1 133 ? -1.970 9.159 15.347 1.00 58.56 133 PRO A N 1
ATOM 985 C CA . PRO A 1 133 ? -3.346 9.601 15.195 1.00 58.56 133 PRO A CA 1
ATOM 986 C C . PRO A 1 133 ? -3.511 11.043 15.704 1.00 58.56 133 PRO A C 1
ATOM 988 O O . PRO A 1 133 ? -2.679 11.542 16.471 1.00 58.56 133 PRO A O 1
ATOM 991 N N . PRO A 1 134 ? -4.585 11.744 15.299 1.00 60.34 134 PRO A N 1
ATOM 992 C CA . PRO A 1 134 ? -4.732 13.155 15.610 1.00 60.34 134 PRO A CA 1
ATOM 993 C C . PRO A 1 134 ? -4.634 13.449 17.107 1.00 60.34 134 PRO A C 1
ATOM 995 O O . PRO A 1 134 ? -5.321 12.844 17.928 1.00 60.34 134 PRO A O 1
ATOM 998 N N . THR A 1 135 ? -3.799 14.424 17.468 1.00 61.28 135 THR A N 1
ATOM 999 C CA . THR A 1 135 ? -3.709 14.895 18.856 1.00 61.28 135 THR A CA 1
ATOM 1000 C C . THR A 1 135 ? -5.024 15.544 19.298 1.00 61.28 135 THR A C 1
ATOM 1002 O O . THR A 1 135 ? -5.763 16.092 18.477 1.00 61.28 135 THR A O 1
ATOM 1005 N N . ALA A 1 136 ? -5.275 15.612 20.610 1.00 61.56 136 ALA A N 1
ATOM 1006 C CA . ALA A 1 136 ? -6.421 16.344 21.169 1.00 61.56 136 ALA A CA 1
ATOM 1007 C C . ALA A 1 136 ? -6.501 17.809 20.680 1.00 61.56 136 ALA A C 1
ATOM 1009 O O . ALA A 1 136 ? -7.582 18.383 20.556 1.00 61.56 136 ALA A O 1
ATOM 1010 N N . LYS A 1 137 ? -5.351 18.416 20.352 1.00 59.00 137 LYS A N 1
ATOM 1011 C CA . LYS A 1 137 ? -5.264 19.757 19.762 1.00 59.00 137 LYS A CA 1
ATOM 1012 C C . LYS A 1 137 ? -5.808 19.800 18.330 1.00 59.00 137 LYS A C 1
ATOM 1014 O O . LYS A 1 137 ? -6.493 20.760 17.987 1.00 59.00 137 LYS A O 1
ATOM 1019 N N . TRP A 1 138 ? -5.517 18.786 17.513 1.00 57.09 138 TRP A N 1
ATOM 1020 C CA . TRP A 1 138 ? -6.071 18.666 16.163 1.00 57.09 138 TRP A CA 1
ATOM 1021 C C . TRP A 1 138 ? -7.569 18.364 16.209 1.00 57.09 138 TRP A C 1
ATOM 1023 O O . TRP A 1 138 ? -8.323 19.067 15.551 1.00 57.09 138 TRP A O 1
ATOM 1033 N N . ALA A 1 139 ? -8.007 17.423 17.054 1.00 58.50 139 ALA A N 1
ATOM 1034 C CA . ALA A 1 139 ? -9.429 17.102 17.231 1.00 58.50 139 ALA A CA 1
ATOM 1035 C C . ALA A 1 139 ? -10.246 18.352 17.600 1.00 58.50 139 ALA A C 1
ATOM 1037 O O . ALA A 1 139 ? -11.303 18.612 17.036 1.00 58.50 139 ALA A O 1
ATOM 1038 N N . LYS A 1 140 ? -9.696 19.212 18.468 1.00 62.34 140 LYS A N 1
ATOM 1039 C CA . LYS A 1 140 ? -10.308 20.499 18.824 1.00 62.34 140 LYS A CA 1
ATOM 1040 C C . LYS A 1 140 ? -10.361 21.502 17.662 1.00 62.34 140 LYS A C 1
ATOM 1042 O O . LYS A 1 140 ? -11.311 22.272 17.586 1.00 62.34 140 LYS A O 1
ATOM 1047 N N . ALA A 1 141 ? -9.357 21.525 16.785 1.00 58.25 141 ALA A N 1
ATOM 1048 C CA . ALA A 1 141 ? -9.349 22.379 15.592 1.00 58.25 141 ALA A CA 1
ATOM 1049 C C . ALA A 1 141 ? -10.257 21.837 14.471 1.00 58.25 141 ALA A C 1
ATOM 1051 O O . ALA A 1 141 ? -10.772 22.616 13.675 1.00 58.25 141 ALA A O 1
ATOM 1052 N N . ALA A 1 142 ? -10.455 20.517 14.430 1.00 51.69 142 ALA A N 1
ATOM 1053 C CA . ALA A 1 142 ? -11.340 19.811 13.510 1.00 51.69 142 ALA A CA 1
ATOM 1054 C C . ALA A 1 142 ? -12.802 19.738 14.002 1.00 51.69 142 ALA A C 1
ATOM 1056 O O . ALA A 1 142 ? -13.683 19.308 13.255 1.00 51.69 142 ALA A O 1
ATOM 1057 N N . ALA A 1 143 ? -13.072 20.154 15.244 1.00 56.06 143 ALA A N 1
ATOM 1058 C CA . ALA A 1 143 ? -14.391 20.083 15.861 1.00 56.06 143 ALA A CA 1
ATOM 1059 C C . ALA A 1 143 ? -15.439 20.850 15.035 1.00 56.06 143 ALA A C 1
ATOM 1061 O O . ALA A 1 143 ? -15.301 22.048 14.787 1.00 56.06 143 ALA A O 1
ATOM 1062 N N . GLY A 1 144 ? -16.493 20.147 14.610 1.00 54.56 144 GLY A N 1
ATOM 1063 C CA . GLY A 1 144 ? -17.571 20.694 13.779 1.00 54.56 144 GLY A CA 1
ATOM 1064 C C . GLY A 1 144 ? -17.307 20.685 12.267 1.00 54.56 144 GLY A C 1
ATOM 1065 O O . GLY A 1 144 ? -18.225 20.988 11.510 1.00 54.56 144 GLY A O 1
ATOM 1066 N N . LEU A 1 145 ? -16.101 20.314 11.815 1.00 50.94 145 LEU A N 1
ATOM 1067 C CA . LEU A 1 145 ? -15.804 20.100 10.390 1.00 50.94 145 LEU A CA 1
ATOM 1068 C C . LEU A 1 145 ? -16.182 18.686 9.921 1.00 50.94 145 LEU A C 1
ATOM 1070 O O . LEU A 1 145 ? -16.470 18.496 8.742 1.00 50.94 145 LEU A O 1
ATOM 1074 N N . PHE A 1 146 ? -16.199 17.709 10.834 1.00 54.00 146 PHE A N 1
ATOM 1075 C CA . PHE A 1 146 ? -16.486 16.299 10.549 1.00 54.00 146 PHE A CA 1
ATOM 1076 C C . PHE A 1 146 ? -17.360 15.678 11.646 1.00 54.00 146 PHE A C 1
ATOM 1078 O O . PHE A 1 146 ? -17.448 16.207 12.754 1.00 54.00 146 PHE A O 1
ATOM 1085 N N . ASP A 1 147 ? -18.008 14.556 11.333 1.00 56.03 147 ASP A N 1
ATOM 1086 C CA . ASP A 1 147 ? -18.950 13.859 12.214 1.00 56.03 147 ASP A CA 1
ATOM 1087 C C . ASP A 1 147 ? -18.284 13.033 13.333 1.00 56.03 147 ASP A C 1
ATOM 1089 O O . ASP A 1 147 ? -18.991 12.541 14.211 1.00 56.03 147 ASP A O 1
ATOM 1093 N N . ASP A 1 148 ? -16.951 12.898 13.337 1.00 58.84 148 ASP A N 1
ATOM 1094 C CA . ASP A 1 148 ? -16.222 11.964 14.209 1.00 58.84 148 ASP A CA 1
ATOM 1095 C C . ASP A 1 148 ? -14.905 12.511 14.818 1.00 58.84 148 ASP A C 1
ATOM 1097 O O . ASP A 1 148 ? -13.878 11.830 14.888 1.00 58.84 148 ASP A O 1
ATOM 1101 N N . ASP A 1 149 ? -14.898 13.783 15.227 1.00 64.44 149 ASP A N 1
ATOM 1102 C CA . ASP A 1 149 ? -13.697 14.508 15.692 1.00 64.44 149 ASP A CA 1
ATOM 1103 C C . ASP A 1 149 ? -12.551 14.537 14.653 1.00 64.44 149 ASP A C 1
ATOM 1105 O O . ASP A 1 149 ? -11.424 14.921 14.968 1.00 64.44 149 ASP A O 1
ATOM 1109 N N . GLY A 1 150 ? -12.845 14.142 13.403 1.00 68.12 150 GLY A N 1
ATOM 1110 C CA . GLY A 1 150 ? -11.942 14.062 12.259 1.00 68.12 150 GLY A CA 1
ATOM 1111 C C . GLY A 1 150 ? -11.017 12.836 12.253 1.00 68.12 150 GLY A C 1
ATOM 1112 O O . GLY A 1 150 ? -10.151 12.722 11.378 1.00 68.12 150 GLY A O 1
ATOM 1113 N N . LYS A 1 151 ? -11.186 11.902 13.197 1.00 77.00 151 LYS A N 1
ATOM 1114 C CA . LYS A 1 151 ? -10.357 10.694 13.294 1.00 77.00 151 LYS A CA 1
ATOM 1115 C C . LYS A 1 151 ? -10.446 9.869 12.008 1.00 77.00 151 LYS A C 1
ATOM 1117 O O . LYS A 1 151 ? -9.412 9.548 11.424 1.00 77.00 151 LYS A O 1
ATOM 1122 N N . PHE A 1 152 ? -11.647 9.572 11.522 1.00 82.25 152 PHE A N 1
ATOM 1123 C CA . PHE A 1 152 ? -11.873 8.826 10.286 1.00 82.25 152 PHE A CA 1
ATOM 1124 C C . PHE A 1 152 ? -11.239 9.530 9.099 1.00 82.25 152 PHE A C 1
ATOM 1126 O O . PHE A 1 152 ? -10.563 8.869 8.321 1.00 82.25 152 PHE A O 1
ATOM 1133 N N . THR A 1 153 ? -11.372 10.855 8.983 1.00 78.12 153 THR A N 1
ATOM 1134 C CA . THR A 1 153 ? -10.731 11.626 7.905 1.00 78.12 153 THR A CA 1
ATOM 1135 C C . THR A 1 153 ? -9.216 11.407 7.882 1.00 78.12 153 THR A C 1
ATOM 1137 O O . THR A 1 153 ? -8.664 11.139 6.817 1.00 78.12 153 THR A O 1
ATOM 1140 N N . TRP A 1 154 ? -8.546 11.417 9.039 1.00 79.44 154 TRP A N 1
ATOM 1141 C CA . TRP A 1 154 ? -7.101 11.174 9.120 1.00 79.44 154 TRP A CA 1
ATOM 1142 C C . TRP A 1 154 ? -6.702 9.786 8.593 1.00 79.44 154 TRP A C 1
ATOM 1144 O O . TRP A 1 154 ? -5.746 9.673 7.819 1.00 79.44 154 TRP A O 1
ATOM 1154 N N . PHE A 1 155 ? -7.441 8.736 8.978 1.00 85.75 155 PHE A N 1
ATOM 1155 C CA . PHE A 1 155 ? -7.188 7.365 8.509 1.00 85.75 155 PHE A CA 1
ATOM 1156 C C . PHE A 1 155 ? -7.610 7.187 7.043 1.00 85.75 155 PHE A C 1
ATOM 1158 O O . PHE A 1 155 ? -6.961 6.455 6.296 1.00 85.75 155 PHE A O 1
ATOM 1165 N N . TYR A 1 156 ? -8.674 7.869 6.618 1.00 85.56 156 TYR A N 1
ATOM 1166 C CA . TYR A 1 156 ? -9.206 7.822 5.262 1.00 85.56 156 TYR A CA 1
ATOM 1167 C C . TYR A 1 156 ? -8.240 8.424 4.253 1.00 85.56 156 TYR A C 1
ATOM 1169 O O . TYR A 1 156 ? -7.929 7.759 3.272 1.00 85.56 156 TYR A O 1
ATOM 1177 N N . GLU A 1 157 ? -7.702 9.616 4.513 1.00 80.00 157 GLU A N 1
ATOM 1178 C CA . GLU A 1 157 ? -6.708 10.248 3.636 1.00 80.00 157 GLU A CA 1
ATOM 1179 C C . GLU A 1 157 ? -5.479 9.353 3.426 1.00 80.00 157 GLU A C 1
ATOM 1181 O O . GLU A 1 157 ? -4.933 9.251 2.330 1.00 80.00 157 GLU A O 1
ATOM 1186 N N . ARG A 1 158 ? -5.047 8.666 4.481 1.00 86.19 158 ARG A N 1
ATOM 1187 C CA . ARG A 1 158 ? -3.935 7.712 4.461 1.00 86.19 158 ARG A CA 1
ATOM 1188 C C . ARG A 1 158 ? -4.242 6.455 3.653 1.00 86.19 158 ARG A C 1
ATOM 1190 O O . ARG A 1 158 ? -3.454 6.070 2.788 1.00 86.19 158 ARG A O 1
ATOM 1197 N N . TYR A 1 159 ? -5.415 5.869 3.878 1.00 89.62 159 TYR A N 1
ATOM 1198 C CA . TYR A 1 159 ? -5.934 4.764 3.077 1.00 89.62 159 TYR A CA 1
ATOM 1199 C C . TYR A 1 159 ? -5.995 5.137 1.587 1.00 89.62 159 TYR A C 1
ATOM 1201 O O . TYR A 1 159 ? -5.444 4.421 0.749 1.00 89.62 159 TYR A O 1
ATOM 1209 N N . THR A 1 160 ? -6.612 6.273 1.242 1.00 85.75 160 THR A N 1
ATOM 1210 C CA . THR A 1 160 ? -6.763 6.696 -0.156 1.00 85.75 160 THR A CA 1
ATOM 1211 C C . THR A 1 160 ? -5.426 7.017 -0.799 1.00 85.75 160 THR A C 1
ATOM 1213 O O . THR A 1 160 ? -5.228 6.669 -1.958 1.00 85.75 160 THR A O 1
ATOM 1216 N N . ASN A 1 161 ? -4.478 7.596 -0.059 1.00 82.88 161 ASN A N 1
ATOM 1217 C CA . ASN A 1 161 ? -3.140 7.868 -0.574 1.00 82.88 161 ASN A CA 1
ATOM 1218 C C . ASN A 1 161 ? -2.433 6.598 -1.070 1.00 82.88 161 ASN A C 1
ATOM 1220 O O . ASN A 1 161 ? -1.859 6.623 -2.161 1.00 82.88 161 ASN A O 1
ATOM 1224 N N . HIS A 1 162 ? -2.501 5.495 -0.316 1.00 87.94 162 HIS A N 1
ATOM 1225 C CA . HIS A 1 162 ? -1.948 4.213 -0.769 1.00 87.94 162 HIS A CA 1
ATOM 1226 C C . HIS A 1 162 ? -2.731 3.633 -1.942 1.00 87.94 162 HIS A C 1
ATOM 1228 O O . HIS A 1 162 ? -2.119 3.169 -2.901 1.00 87.94 162 HIS A O 1
ATOM 1234 N N . VAL A 1 163 ? -4.066 3.699 -1.909 1.00 88.06 163 VAL A N 1
ATOM 1235 C CA . VAL A 1 163 ? -4.916 3.210 -3.009 1.00 88.06 163 VAL A CA 1
ATOM 1236 C C . VAL A 1 163 ? -4.638 3.957 -4.318 1.00 88.06 163 VAL A C 1
ATOM 1238 O O . VAL A 1 163 ? -4.535 3.338 -5.374 1.00 88.06 163 VAL A O 1
ATOM 1241 N N . GLU A 1 164 ? -4.457 5.274 -4.271 1.00 84.69 164 GLU A N 1
ATOM 1242 C CA . GLU A 1 164 ? -4.077 6.077 -5.437 1.00 84.69 164 GLU A CA 1
ATOM 1243 C C . GLU A 1 164 ? -2.684 5.706 -5.955 1.00 84.69 164 GLU A C 1
ATOM 1245 O O . GLU A 1 164 ? -2.487 5.572 -7.167 1.00 84.69 164 GLU A O 1
ATOM 1250 N N . ALA A 1 165 ? -1.722 5.496 -5.050 1.00 85.12 165 ALA A N 1
ATOM 1251 C CA . ALA A 1 165 ? -0.368 5.087 -5.409 1.00 85.12 165 ALA A CA 1
ATOM 1252 C C . ALA A 1 165 ? -0.338 3.706 -6.090 1.00 85.12 165 ALA A C 1
ATOM 1254 O O . ALA A 1 165 ? 0.461 3.495 -7.004 1.00 85.12 165 ALA A O 1
ATOM 1255 N N . LEU A 1 166 ? -1.250 2.786 -5.739 1.00 87.56 166 LEU A N 1
ATOM 1256 C CA . LEU A 1 166 ? -1.375 1.488 -6.420 1.00 87.56 166 LEU A CA 1
ATOM 1257 C C . LEU A 1 166 ? -1.606 1.640 -7.926 1.00 87.56 166 LEU A C 1
ATOM 1259 O O . LEU A 1 166 ? -1.050 0.859 -8.698 1.00 87.56 166 LEU A O 1
ATOM 1263 N N . ARG A 1 167 ? -2.374 2.645 -8.369 1.00 86.06 167 ARG A N 1
ATOM 1264 C CA . ARG A 1 167 ? -2.620 2.883 -9.802 1.00 86.06 167 ARG A CA 1
ATOM 1265 C C . ARG A 1 167 ? -1.320 3.176 -10.552 1.00 86.06 167 ARG A C 1
ATOM 1267 O O . ARG A 1 167 ? -1.130 2.699 -11.667 1.00 86.06 167 ARG A O 1
ATOM 1274 N N . ILE A 1 168 ? -0.434 3.951 -9.931 1.00 85.19 168 ILE A N 1
ATOM 1275 C CA . ILE A 1 168 ? 0.850 4.357 -10.510 1.00 85.19 168 ILE A CA 1
ATOM 1276 C C . ILE A 1 168 ? 1.786 3.151 -10.595 1.00 85.19 168 ILE A C 1
ATOM 1278 O O . ILE A 1 168 ? 2.295 2.852 -11.672 1.00 85.19 168 ILE A O 1
ATOM 1282 N N . HIS A 1 169 ? 1.932 2.396 -9.505 1.00 88.19 169 HIS A N 1
ATOM 1283 C CA . HIS A 1 169 ? 2.793 1.210 -9.502 1.00 88.19 169 HIS A CA 1
ATOM 1284 C C . HIS A 1 169 ? 2.260 0.076 -10.384 1.00 88.19 169 HIS A C 1
ATOM 1286 O O . HIS A 1 169 ? 3.043 -0.668 -10.966 1.00 88.19 169 HIS A O 1
ATOM 1292 N N . THR A 1 170 ? 0.939 -0.034 -10.549 1.00 90.31 170 THR A N 1
ATOM 1293 C CA . THR A 1 170 ? 0.346 -0.967 -11.520 1.00 90.31 170 THR A CA 1
ATOM 1294 C C . THR A 1 170 ? 0.746 -0.586 -12.943 1.00 90.31 170 THR A C 1
ATOM 1296 O O . THR A 1 170 ? 1.161 -1.450 -13.706 1.00 90.31 170 THR A O 1
ATOM 1299 N N . ALA A 1 171 ? 0.708 0.703 -13.294 1.00 90.31 171 ALA A N 1
ATOM 1300 C CA . ALA A 1 171 ? 1.179 1.160 -14.601 1.00 90.31 171 ALA A CA 1
ATOM 1301 C C . ALA A 1 171 ? 2.685 0.899 -14.806 1.00 90.31 171 ALA A C 1
ATOM 1303 O O . ALA A 1 171 ? 3.082 0.485 -15.892 1.00 90.31 171 ALA A O 1
ATOM 1304 N 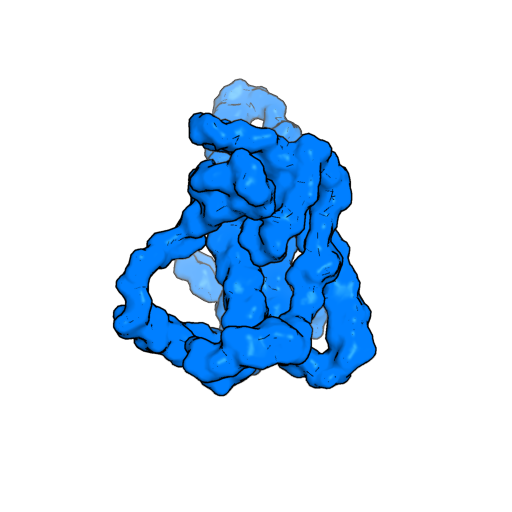N . GLN A 1 172 ? 3.514 1.074 -13.768 1.00 89.44 172 GLN A N 1
ATOM 1305 C CA . GLN A 1 172 ? 4.941 0.721 -13.820 1.00 89.44 172 GLN A CA 1
ATOM 1306 C C . GLN A 1 172 ? 5.162 -0.783 -14.034 1.00 89.44 172 GLN A C 1
ATOM 1308 O O . GLN A 1 172 ? 6.007 -1.165 -14.840 1.00 89.44 172 GLN A O 1
ATOM 1313 N N . LEU A 1 173 ? 4.391 -1.643 -13.357 1.00 93.00 173 LEU A N 1
ATOM 1314 C CA . LEU A 1 173 ? 4.459 -3.094 -13.545 1.00 93.00 173 LEU A CA 1
ATOM 1315 C C . LEU A 1 173 ? 4.122 -3.491 -14.988 1.00 93.00 173 LEU A C 1
ATOM 1317 O O . LEU A 1 173 ? 4.838 -4.295 -15.582 1.00 93.00 173 LEU A O 1
ATOM 1321 N N . GLU A 1 174 ? 3.059 -2.924 -15.557 1.00 93.81 174 GLU A N 1
ATOM 1322 C CA . GLU A 1 174 ? 2.672 -3.203 -16.943 1.00 93.81 174 GLU A CA 1
ATOM 1323 C C . GLU A 1 174 ? 3.722 -2.696 -17.942 1.00 93.81 174 GLU A C 1
ATOM 1325 O O . GLU A 1 174 ? 4.058 -3.405 -18.888 1.00 93.81 174 GLU A O 1
ATOM 1330 N N . ALA A 1 175 ? 4.325 -1.530 -17.694 1.00 92.56 175 ALA A N 1
ATOM 1331 C CA . ALA A 1 175 ? 5.436 -1.034 -18.505 1.00 92.56 175 ALA A CA 1
ATOM 1332 C C . ALA A 1 175 ? 6.672 -1.951 -18.426 1.00 92.56 175 ALA A C 1
ATOM 1334 O O . ALA A 1 175 ? 7.287 -2.248 -19.450 1.00 92.56 175 ALA A O 1
ATOM 1335 N N . ALA A 1 176 ? 7.017 -2.448 -17.233 1.00 92.81 176 ALA A N 1
ATOM 1336 C CA . ALA A 1 176 ? 8.126 -3.381 -17.049 1.00 92.81 176 ALA A CA 1
ATOM 1337 C C . ALA A 1 176 ? 7.879 -4.722 -17.766 1.00 92.81 176 ALA A C 1
ATOM 1339 O O . ALA A 1 176 ? 8.795 -5.261 -18.386 1.00 92.81 176 ALA A O 1
ATOM 1340 N N . ARG A 1 177 ? 6.639 -5.232 -17.738 1.00 94.56 177 ARG A N 1
ATOM 1341 C CA . ARG A 1 177 ? 6.221 -6.437 -18.478 1.00 94.56 177 ARG A CA 1
ATOM 1342 C C . ARG A 1 177 ? 6.281 -6.247 -19.987 1.00 94.56 177 ARG A C 1
ATOM 1344 O O . ARG A 1 177 ? 6.803 -7.112 -20.681 1.00 94.56 177 ARG A O 1
ATOM 1351 N N . ALA A 1 178 ? 5.787 -5.117 -20.490 1.00 95.06 178 ALA A N 1
ATOM 1352 C CA . ALA A 1 178 ? 5.880 -4.794 -21.910 1.00 95.06 178 ALA A CA 1
ATOM 1353 C C . ALA A 1 178 ? 7.346 -4.744 -22.363 1.00 95.06 178 ALA A C 1
ATOM 1355 O O . ALA A 1 178 ? 7.705 -5.349 -23.370 1.00 95.06 178 ALA A O 1
ATOM 1356 N N . LYS A 1 179 ? 8.217 -4.113 -21.563 1.00 94.38 179 LYS A N 1
ATOM 1357 C CA . LYS A 1 179 ? 9.650 -4.055 -21.858 1.00 94.38 179 LYS A CA 1
ATOM 1358 C C . LYS A 1 179 ? 10.317 -5.429 -21.838 1.00 94.38 179 LYS A C 1
ATOM 1360 O O . LYS A 1 179 ? 11.178 -5.683 -22.672 1.00 94.38 179 LYS A O 1
ATOM 1365 N N . GLN A 1 180 ? 9.930 -6.303 -20.910 1.00 95.31 180 GLN A N 1
ATOM 1366 C CA . GLN A 1 180 ? 10.413 -7.683 -20.892 1.00 95.31 180 GLN A CA 1
ATOM 1367 C C . GLN A 1 180 ? 10.049 -8.415 -22.187 1.00 95.31 180 GLN A C 1
ATOM 1369 O O . GLN A 1 180 ? 10.933 -8.996 -22.807 1.00 95.31 180 GLN A O 1
ATOM 1374 N N . ALA A 1 181 ? 8.790 -8.331 -22.623 1.00 95.25 181 ALA A N 1
ATOM 1375 C CA . ALA A 1 181 ? 8.332 -8.992 -23.844 1.00 95.25 181 ALA A CA 1
ATOM 1376 C C . ALA A 1 181 ? 9.104 -8.518 -25.092 1.00 95.25 181 ALA A C 1
ATOM 1378 O O . ALA A 1 181 ? 9.487 -9.338 -25.921 1.00 95.25 181 ALA A O 1
ATOM 1379 N N . GLU A 1 182 ? 9.402 -7.215 -25.195 1.00 94.94 182 GLU A N 1
ATOM 1380 C CA . GLU A 1 182 ? 10.249 -6.675 -26.271 1.00 94.94 182 GLU A CA 1
ATOM 1381 C C . GLU A 1 182 ? 11.663 -7.278 -26.262 1.00 94.94 182 GLU A C 1
ATOM 1383 O O . GLU A 1 182 ? 12.196 -7.603 -27.319 1.00 94.94 182 GLU A O 1
ATOM 1388 N N . LEU A 1 183 ? 12.285 -7.412 -25.082 1.00 93.75 183 LEU A N 1
ATOM 1389 C CA . LEU A 1 183 ? 13.630 -7.989 -24.947 1.00 93.75 183 LEU A CA 1
ATOM 1390 C C . LEU A 1 183 ? 13.643 -9.481 -25.297 1.00 93.75 183 LEU A C 1
ATOM 1392 O O . LEU A 1 183 ? 14.573 -9.946 -25.953 1.00 93.75 183 LEU A O 1
ATOM 1396 N N . GLU A 1 184 ? 12.607 -10.219 -24.899 1.00 94.56 184 GLU A N 1
ATOM 1397 C CA . GLU A 1 184 ? 12.451 -11.638 -25.233 1.00 94.56 184 GLU A CA 1
ATOM 1398 C C . GLU A 1 184 ? 12.325 -11.857 -26.745 1.00 94.56 184 GLU A C 1
ATOM 1400 O O . GLU A 1 184 ? 12.929 -12.787 -27.279 1.00 94.56 184 GLU A O 1
ATOM 1405 N N . GLU A 1 185 ? 11.600 -10.982 -27.451 1.00 95.00 185 GLU A N 1
ATOM 1406 C CA . GLU A 1 185 ? 11.421 -11.065 -28.906 1.00 95.00 185 GLU A CA 1
ATOM 1407 C C . GLU A 1 185 ? 12.747 -10.927 -29.669 1.00 95.00 185 GLU A C 1
ATOM 1409 O O . GLU A 1 185 ? 12.979 -11.633 -30.653 1.00 95.00 185 GLU A O 1
ATOM 1414 N N . VAL A 1 186 ? 13.647 -10.062 -29.194 1.00 95.06 186 VAL A N 1
ATOM 1415 C CA . VAL A 1 186 ? 14.974 -9.862 -29.798 1.00 95.06 186 VAL A CA 1
ATOM 1416 C C . VAL A 1 186 ? 16.053 -10.799 -29.236 1.00 95.06 186 VAL A C 1
ATOM 1418 O O . VAL A 1 186 ? 17.206 -10.724 -29.658 1.00 95.06 186 VAL A O 1
ATOM 1421 N N . GLY A 1 187 ? 15.694 -11.706 -28.318 1.00 92.25 187 GLY A N 1
ATOM 1422 C CA . GLY A 1 187 ? 16.613 -12.678 -27.717 1.00 92.25 187 GLY A CA 1
ATOM 1423 C C . GLY A 1 187 ? 17.611 -12.082 -26.717 1.00 92.25 187 GLY A C 1
ATOM 1424 O O . GLY A 1 187 ? 18.672 -12.666 -26.490 1.00 92.25 187 GLY A O 1
ATOM 1425 N N . GLU A 1 188 ? 17.293 -10.926 -26.136 1.00 92.44 188 GLU A N 1
ATOM 1426 C CA . GLU A 1 188 ? 18.120 -10.231 -25.147 1.00 92.44 188 GLU A CA 1
ATOM 1427 C C . GLU A 1 188 ? 17.913 -10.777 -23.724 1.00 92.44 188 GLU A C 1
ATOM 1429 O O . GLU A 1 188 ? 16.928 -11.443 -23.401 1.00 92.44 188 GLU A O 1
ATOM 1434 N N . VAL A 1 189 ? 18.859 -10.480 -22.831 1.00 91.19 189 VAL A N 1
ATOM 1435 C CA . VAL A 1 189 ? 18.812 -10.939 -21.433 1.00 91.19 189 VAL A CA 1
ATOM 1436 C C . VAL A 1 189 ? 17.769 -10.150 -20.626 1.00 91.19 189 VAL A C 1
ATOM 1438 O O . VAL A 1 189 ? 17.861 -8.932 -20.492 1.00 91.19 189 VAL A O 1
ATOM 1441 N N . THR A 1 190 ? 16.826 -10.851 -19.990 1.00 92.62 190 THR A N 1
ATOM 1442 C CA . THR A 1 190 ? 15.686 -10.255 -19.257 1.00 92.62 190 THR A CA 1
ATOM 1443 C C . THR A 1 190 ? 15.909 -10.057 -17.757 1.00 92.62 190 THR A C 1
ATOM 1445 O O . THR A 1 190 ? 15.012 -9.596 -17.054 1.00 92.62 190 THR A O 1
ATOM 1448 N N . SER A 1 191 ? 17.090 -10.384 -17.226 1.00 91.62 191 SER A N 1
ATOM 1449 C CA . SER A 1 191 ? 17.323 -10.424 -15.771 1.00 91.62 191 SER A CA 1
ATOM 1450 C C . SER A 1 191 ? 17.048 -9.087 -15.064 1.00 91.62 191 SER A C 1
ATOM 1452 O O . SER A 1 191 ? 16.561 -9.069 -13.931 1.00 91.62 191 SER A O 1
ATOM 1454 N N . ALA A 1 192 ? 17.308 -7.962 -15.738 1.00 88.38 192 ALA A N 1
ATOM 1455 C CA . ALA A 1 192 ? 16.989 -6.628 -15.237 1.00 88.38 192 ALA A CA 1
ATOM 1456 C C . ALA A 1 192 ? 15.472 -6.368 -15.190 1.00 88.38 192 ALA A C 1
ATOM 1458 O O . ALA A 1 192 ? 14.964 -5.866 -14.187 1.00 88.38 192 ALA A O 1
ATOM 1459 N N . THR A 1 193 ? 14.726 -6.745 -16.234 1.00 91.75 193 THR A N 1
ATOM 1460 C CA . THR A 1 193 ? 13.263 -6.594 -16.256 1.00 9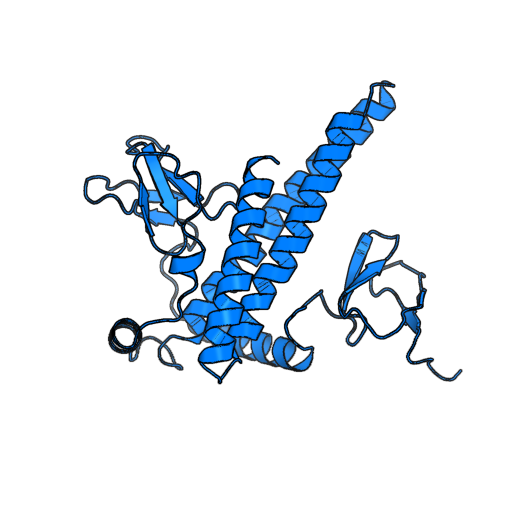1.75 193 THR A CA 1
ATOM 1461 C C . THR A 1 193 ? 12.573 -7.552 -15.288 1.00 91.75 193 THR A C 1
ATOM 1463 O O . THR A 1 193 ? 11.618 -7.152 -14.627 1.00 91.75 193 THR A O 1
ATOM 1466 N N . ASP A 1 194 ? 13.105 -8.762 -15.095 1.00 92.56 194 ASP A N 1
ATOM 1467 C CA . ASP A 1 194 ? 12.644 -9.698 -14.063 1.00 92.56 194 ASP A CA 1
ATOM 1468 C C . ASP A 1 194 ? 12.748 -9.089 -12.659 1.00 92.56 194 ASP A C 1
ATOM 1470 O O . ASP A 1 194 ? 11.824 -9.197 -11.844 1.00 92.56 194 ASP A O 1
ATOM 1474 N N . PHE A 1 195 ? 13.867 -8.417 -12.367 1.00 91.00 195 PHE A N 1
ATOM 1475 C CA . PHE A 1 195 ? 14.035 -7.689 -11.113 1.00 91.00 195 PHE A CA 1
ATOM 1476 C C . PHE A 1 195 ? 12.994 -6.571 -10.967 1.00 91.00 195 PHE A C 1
ATOM 1478 O O . PHE A 1 195 ? 12.325 -6.516 -9.933 1.00 91.00 195 PHE A O 1
ATOM 1485 N N . LEU A 1 196 ? 12.803 -5.734 -11.994 1.00 92.00 196 LEU A N 1
ATOM 1486 C CA . LEU A 1 196 ? 11.827 -4.636 -11.966 1.00 92.00 196 LEU A CA 1
ATOM 1487 C C . LEU A 1 196 ? 10.396 -5.141 -11.753 1.00 92.00 196 LEU A C 1
ATOM 1489 O O . LEU A 1 196 ? 9.673 -4.613 -10.911 1.00 92.00 196 LEU A O 1
ATOM 1493 N N . ILE A 1 197 ? 9.999 -6.214 -12.438 1.00 93.81 197 ILE A N 1
ATOM 1494 C CA . ILE A 1 197 ? 8.677 -6.835 -12.286 1.00 93.81 197 ILE A CA 1
ATOM 1495 C C . ILE A 1 197 ? 8.480 -7.349 -10.860 1.00 93.81 197 ILE A C 1
ATOM 1497 O O . ILE A 1 197 ? 7.428 -7.123 -10.251 1.00 93.81 197 ILE A O 1
ATOM 1501 N N . ARG A 1 198 ? 9.490 -8.017 -10.291 1.00 92.94 198 ARG A N 1
ATOM 1502 C CA . ARG A 1 198 ? 9.445 -8.499 -8.903 1.00 92.94 198 ARG A CA 1
ATOM 1503 C C . ARG A 1 198 ? 9.372 -7.352 -7.900 1.00 92.94 198 ARG A C 1
ATOM 1505 O O . ARG A 1 198 ? 8.599 -7.446 -6.942 1.00 92.94 198 ARG A O 1
ATOM 1512 N N . ALA A 1 199 ? 10.148 -6.294 -8.107 1.00 92.38 199 ALA A N 1
ATOM 1513 C CA . ALA A 1 199 ? 10.168 -5.121 -7.244 1.00 92.38 199 ALA A CA 1
ATOM 1514 C C . ALA A 1 199 ? 8.821 -4.380 -7.294 1.00 92.38 199 ALA A C 1
ATOM 1516 O O . ALA A 1 199 ? 8.178 -4.237 -6.254 1.00 92.38 199 ALA A O 1
ATOM 1517 N N . ALA A 1 200 ? 8.313 -4.057 -8.489 1.00 92.75 200 ALA A N 1
ATOM 1518 C CA . ALA A 1 200 ? 7.002 -3.433 -8.689 1.00 92.75 200 ALA A CA 1
ATOM 1519 C C . ALA A 1 200 ? 5.863 -4.266 -8.077 1.00 92.75 200 ALA A C 1
ATOM 1521 O O . ALA A 1 200 ? 5.023 -3.748 -7.339 1.00 92.75 200 ALA A O 1
ATOM 1522 N N . THR A 1 201 ? 5.868 -5.586 -8.297 1.00 92.88 201 THR A N 1
ATOM 1523 C CA . THR A 1 201 ? 4.887 -6.503 -7.688 1.00 92.88 201 THR A CA 1
ATOM 1524 C C . THR A 1 201 ? 4.954 -6.470 -6.159 1.00 92.88 201 THR A C 1
ATOM 1526 O O . THR A 1 201 ? 3.924 -6.533 -5.484 1.00 92.88 201 THR A O 1
ATOM 1529 N N . THR A 1 202 ? 6.158 -6.370 -5.593 1.00 94.12 202 THR A N 1
ATOM 1530 C CA . THR A 1 202 ? 6.362 -6.294 -4.141 1.00 94.12 202 THR A CA 1
ATOM 1531 C C . THR A 1 202 ? 5.845 -4.972 -3.580 1.00 94.12 202 THR A C 1
ATOM 1533 O O . THR A 1 202 ? 5.122 -4.999 -2.586 1.00 94.12 202 THR A O 1
ATOM 1536 N N . VAL A 1 203 ? 6.109 -3.844 -4.250 1.00 93.25 203 VAL A N 1
ATOM 1537 C CA . VAL A 1 203 ? 5.568 -2.524 -3.878 1.00 93.25 203 VAL A CA 1
ATOM 1538 C C . VAL A 1 203 ? 4.040 -2.533 -3.905 1.00 93.25 203 VAL A C 1
ATOM 1540 O O . VAL A 1 203 ? 3.414 -2.109 -2.937 1.00 93.25 203 VAL A O 1
ATOM 1543 N N . ILE A 1 204 ? 3.417 -3.082 -4.954 1.00 92.81 204 ILE A N 1
ATOM 1544 C CA . ILE A 1 204 ? 1.950 -3.198 -5.053 1.00 92.81 204 ILE A CA 1
ATOM 1545 C C . ILE A 1 204 ? 1.383 -3.994 -3.872 1.00 92.81 204 ILE A C 1
ATOM 1547 O O . ILE A 1 204 ? 0.407 -3.578 -3.244 1.00 92.81 204 ILE A O 1
ATOM 1551 N N . ARG A 1 205 ? 2.000 -5.130 -3.527 1.00 92.38 205 ARG A N 1
ATOM 1552 C CA . ARG A 1 205 ? 1.575 -5.945 -2.378 1.00 92.38 205 ARG A CA 1
ATOM 1553 C C . ARG A 1 205 ? 1.732 -5.190 -1.062 1.00 92.38 205 ARG A C 1
ATOM 1555 O O . ARG A 1 205 ? 0.800 -5.185 -0.261 1.00 92.38 205 ARG A O 1
ATOM 1562 N N . ALA A 1 206 ? 2.875 -4.544 -0.853 1.00 94.00 206 ALA A N 1
ATOM 1563 C CA . ALA A 1 206 ? 3.166 -3.810 0.369 1.00 94.00 206 ALA A CA 1
ATOM 1564 C C . ALA A 1 206 ? 2.226 -2.608 0.546 1.00 94.00 206 ALA A C 1
ATOM 1566 O O . ALA A 1 206 ? 1.624 -2.472 1.606 1.00 94.00 206 ALA A O 1
ATOM 1567 N N . ARG A 1 207 ? 1.979 -1.825 -0.514 1.00 92.75 207 ARG A N 1
ATOM 1568 C CA . ARG A 1 207 ? 0.990 -0.735 -0.512 1.00 92.75 207 ARG A CA 1
ATOM 1569 C C . ARG A 1 207 ? -0.439 -1.218 -0.310 1.00 92.75 207 ARG A C 1
ATOM 1571 O O . ARG A 1 207 ? -1.211 -0.543 0.357 1.00 92.75 207 ARG A O 1
ATOM 1578 N N . THR A 1 208 ? -0.799 -2.388 -0.841 1.00 93.69 208 THR A N 1
ATOM 1579 C CA . THR A 1 208 ? -2.121 -2.982 -0.581 1.00 93.69 208 THR A CA 1
ATOM 1580 C C . THR A 1 208 ? -2.280 -3.268 0.910 1.00 93.69 208 THR A C 1
ATOM 1582 O O . THR A 1 208 ? -3.276 -2.874 1.507 1.00 93.69 208 THR A O 1
ATOM 1585 N N . VAL A 1 209 ? -1.277 -3.891 1.536 1.00 94.62 209 VAL A N 1
ATOM 1586 C CA . VAL A 1 209 ? -1.285 -4.126 2.986 1.00 94.62 209 VAL A CA 1
ATOM 1587 C C . VAL A 1 209 ? -1.292 -2.799 3.751 1.00 94.62 209 VAL A C 1
ATOM 1589 O O . VAL A 1 209 ? -2.119 -2.638 4.639 1.00 94.62 209 VAL A O 1
ATOM 1592 N N . ALA A 1 210 ? -0.443 -1.836 3.383 1.00 93.56 210 ALA A N 1
ATOM 1593 C CA . ALA A 1 210 ? -0.346 -0.527 4.032 1.00 93.56 210 ALA A CA 1
ATOM 1594 C C . ALA A 1 210 ? -1.629 0.313 3.906 1.00 93.56 210 ALA A C 1
ATOM 1596 O O . ALA A 1 210 ? -2.010 0.997 4.845 1.00 93.56 210 ALA A O 1
ATOM 1597 N N . ALA A 1 211 ? -2.375 0.215 2.803 1.00 93.62 211 ALA A N 1
ATOM 1598 C CA . ALA A 1 211 ? -3.705 0.814 2.728 1.00 93.62 211 ALA A CA 1
ATOM 1599 C C . ALA A 1 211 ? -4.603 0.236 3.832 1.00 93.62 211 ALA A C 1
ATOM 1601 O O . ALA A 1 211 ? -5.226 0.971 4.595 1.00 93.62 211 ALA A O 1
ATOM 1602 N N . TRP A 1 212 ? -4.619 -1.090 3.966 1.00 95.50 212 TRP A N 1
ATOM 1603 C CA . TRP A 1 212 ? -5.482 -1.812 4.898 1.00 95.50 212 TRP A CA 1
ATOM 1604 C C . TRP A 1 212 ? -4.976 -1.876 6.343 1.00 95.50 212 TRP A C 1
ATOM 1606 O O . TRP A 1 212 ? -5.711 -2.354 7.211 1.00 95.50 212 TRP A O 1
ATOM 1616 N N . THR A 1 213 ? -3.777 -1.373 6.647 1.00 95.12 213 THR A N 1
ATOM 1617 C CA . THR A 1 213 ? -3.342 -1.161 8.035 1.00 95.12 213 THR A CA 1
ATOM 1618 C C . THR A 1 213 ? -4.082 0.014 8.672 1.00 95.12 213 THR A C 1
ATOM 1620 O O . THR A 1 213 ? -4.329 -0.031 9.872 1.00 95.12 213 THR A O 1
ATOM 1623 N N . TYR A 1 214 ? -4.524 1.016 7.902 1.00 93.00 214 TYR A N 1
ATOM 1624 C CA . TYR A 1 214 ? -5.244 2.175 8.444 1.00 93.00 214 TYR A CA 1
ATOM 1625 C C . TYR A 1 214 ? -6.674 1.871 8.920 1.00 93.00 214 TYR A C 1
ATOM 1627 O O . TYR A 1 214 ? -6.985 2.220 10.059 1.00 93.00 214 TYR A O 1
ATOM 1635 N N . PRO A 1 215 ? -7.537 1.173 8.154 1.00 93.50 215 PRO A N 1
ATOM 1636 C CA . PRO A 1 215 ? -8.830 0.713 8.662 1.00 93.50 215 PRO A CA 1
ATOM 1637 C C . PRO A 1 215 ? -8.688 -0.203 9.883 1.00 93.50 215 PRO A C 1
ATOM 1639 O O . PRO A 1 215 ? -9.481 -0.115 10.819 1.00 93.50 215 PRO A O 1
ATOM 1642 N N . TYR A 1 216 ? -7.648 -1.045 9.906 1.00 94.00 216 TYR A N 1
ATOM 1643 C CA . TYR A 1 216 ? -7.335 -1.891 11.056 1.00 94.00 216 TYR A CA 1
ATOM 1644 C C . TYR A 1 216 ? -6.966 -1.043 12.282 1.00 94.00 216 TYR A C 1
ATOM 1646 O O . TYR A 1 216 ? -7.590 -1.179 13.330 1.00 94.00 216 TYR A O 1
ATOM 1654 N N . ALA A 1 217 ? -6.008 -0.121 12.137 1.00 92.19 217 ALA A N 1
ATOM 1655 C CA . ALA A 1 217 ? -5.544 0.767 13.201 1.00 92.19 217 ALA A CA 1
ATOM 1656 C C . ALA A 1 217 ? -6.639 1.694 13.739 1.00 92.19 217 ALA A C 1
ATOM 1658 O O . ALA A 1 217 ? -6.664 1.974 14.936 1.00 92.19 217 ALA A O 1
ATOM 1659 N N . HIS A 1 218 ? -7.560 2.139 12.881 1.00 89.25 218 HIS A N 1
ATOM 1660 C CA . HIS A 1 218 ? -8.717 2.938 13.280 1.00 89.25 218 HIS A CA 1
ATOM 1661 C C . HIS A 1 218 ? -9.581 2.214 14.329 1.00 89.25 218 HIS A C 1
ATOM 1663 O O . HIS A 1 218 ? -10.102 2.856 15.247 1.00 89.25 218 HIS A O 1
ATOM 1669 N N . GLY A 1 219 ? -9.700 0.886 14.203 1.00 87.50 219 GLY A N 1
ATOM 1670 C CA . GLY A 1 219 ? -10.472 0.021 15.095 1.00 87.50 219 GLY A CA 1
ATOM 1671 C C . GLY A 1 219 ? -9.740 -0.455 16.354 1.00 87.50 219 GLY A C 1
ATOM 1672 O O . GLY A 1 219 ? -10.369 -1.098 17.194 1.00 87.50 219 GLY A O 1
ATOM 1673 N N . ILE A 1 220 ? -8.444 -0.163 16.520 1.00 89.19 220 ILE A N 1
ATOM 1674 C CA . ILE A 1 220 ? -7.709 -0.517 17.742 1.00 89.19 220 ILE A CA 1
ATOM 1675 C C . ILE A 1 220 ? -8.114 0.455 18.855 1.00 89.19 220 ILE A C 1
ATOM 1677 O O . ILE A 1 220 ? -7.912 1.662 18.737 1.00 89.19 220 ILE A O 1
ATOM 1681 N N . ALA A 1 221 ? -8.690 -0.078 19.934 1.00 86.12 221 ALA A N 1
ATOM 1682 C CA . ALA A 1 221 ? -9.082 0.706 21.106 1.00 86.12 221 ALA A CA 1
ATOM 1683 C C . ALA A 1 221 ? -7.983 0.776 22.181 1.00 86.12 221 ALA A C 1
ATOM 1685 O O . ALA A 1 221 ? -7.919 1.751 22.923 1.00 86.12 221 ALA A O 1
ATOM 1686 N N . ASP A 1 222 ? -7.131 -0.250 22.280 1.00 89.38 222 ASP A N 1
ATOM 1687 C CA . ASP A 1 222 ? -6.051 -0.301 23.268 1.00 89.38 222 ASP A CA 1
ATOM 1688 C C . ASP A 1 222 ? -4.847 0.539 22.821 1.00 89.38 222 ASP A C 1
ATOM 1690 O O . ASP A 1 222 ? -4.232 0.271 21.786 1.00 89.38 222 ASP A O 1
ATOM 1694 N N . GLU A 1 223 ? -4.476 1.540 23.621 1.00 82.06 223 GLU A N 1
ATOM 1695 C CA . GLU A 1 223 ? -3.389 2.465 23.281 1.00 82.06 223 GLU A CA 1
ATOM 1696 C C . GLU A 1 223 ? -2.022 1.776 23.163 1.00 82.06 223 GLU A C 1
ATOM 1698 O O . GLU A 1 223 ? -1.185 2.192 22.360 1.00 82.06 223 GLU A O 1
ATOM 1703 N N . THR A 1 224 ? -1.766 0.724 23.945 1.00 85.88 224 THR A N 1
ATOM 1704 C CA . THR A 1 224 ? -0.468 0.033 23.931 1.00 85.88 224 THR A CA 1
ATOM 1705 C C . THR A 1 224 ? -0.310 -0.771 22.644 1.00 85.88 224 THR A C 1
ATOM 1707 O O . THR A 1 224 ? 0.715 -0.673 21.964 1.00 85.88 224 THR A O 1
ATOM 1710 N N . GLN A 1 225 ? -1.349 -1.517 22.266 1.00 88.62 225 GLN A N 1
ATOM 1711 C CA . GLN A 1 225 ? -1.432 -2.214 20.988 1.00 88.62 225 GLN A CA 1
ATOM 1712 C C . GLN A 1 225 ? -1.359 -1.230 19.825 1.00 88.62 225 GLN A C 1
ATOM 1714 O O . GLN A 1 225 ? -0.662 -1.501 18.849 1.00 88.62 225 GLN A O 1
ATOM 1719 N N . GLN A 1 226 ? -2.018 -0.075 19.938 1.00 85.69 226 GLN A N 1
ATOM 1720 C CA . GLN A 1 226 ? -1.993 0.943 18.897 1.00 85.69 226 GLN A CA 1
ATOM 1721 C C . GLN A 1 226 ? -0.585 1.506 18.680 1.00 85.69 226 GLN A C 1
ATOM 1723 O O . GLN A 1 226 ? -0.159 1.615 17.534 1.00 85.69 226 GLN A O 1
ATOM 1728 N N . ARG A 1 227 ? 0.175 1.787 19.747 1.00 83.75 227 ARG A N 1
ATOM 1729 C CA . ARG A 1 227 ? 1.571 2.255 19.637 1.00 83.75 227 ARG A CA 1
ATOM 1730 C C . ARG A 1 227 ? 2.484 1.212 18.996 1.00 83.75 227 ARG A C 1
ATOM 1732 O O . ARG A 1 227 ? 3.257 1.543 18.099 1.00 83.75 227 ARG A O 1
ATOM 1739 N N . LEU A 1 228 ? 2.388 -0.049 19.424 1.00 88.31 228 LEU A N 1
ATOM 1740 C CA . LEU A 1 228 ? 3.180 -1.131 18.831 1.00 88.31 228 LEU A CA 1
ATOM 1741 C C . LEU A 1 228 ? 2.830 -1.332 17.350 1.00 88.31 228 LEU A C 1
ATOM 1743 O O . LEU A 1 228 ? 3.724 -1.483 16.516 1.00 88.31 228 LEU A O 1
ATOM 1747 N N . PHE A 1 229 ? 1.539 -1.302 17.017 1.00 91.19 229 PHE A N 1
ATOM 1748 C CA . PHE A 1 229 ? 1.072 -1.427 15.642 1.00 91.19 229 PHE A CA 1
ATOM 1749 C C . PHE A 1 229 ? 1.546 -0.260 14.773 1.00 91.19 229 PHE A C 1
ATOM 1751 O O . PHE A 1 229 ? 2.082 -0.495 13.695 1.00 91.19 229 PHE A O 1
ATOM 1758 N N . ALA A 1 230 ? 1.404 0.982 15.247 1.00 85.12 230 ALA A N 1
ATOM 1759 C CA . ALA A 1 230 ? 1.855 2.176 14.533 1.00 85.12 230 ALA A CA 1
ATOM 1760 C C . ALA A 1 230 ? 3.364 2.130 14.257 1.00 85.12 230 ALA A C 1
ATOM 1762 O O . ALA A 1 230 ? 3.813 2.511 13.176 1.00 85.12 230 ALA A O 1
ATOM 1763 N N . HIS A 1 231 ? 4.151 1.578 15.188 1.00 85.25 231 HIS A N 1
ATOM 1764 C CA . HIS A 1 231 ? 5.564 1.319 14.946 1.00 85.25 231 HIS A CA 1
ATOM 1765 C C . HIS A 1 231 ? 5.765 0.315 13.790 1.00 85.25 231 HIS A C 1
ATOM 1767 O O . HIS A 1 231 ? 6.457 0.600 12.818 1.00 85.25 231 HIS A O 1
ATOM 1773 N N . GLN A 1 232 ? 5.114 -0.845 13.820 1.00 90.69 232 GLN A N 1
ATOM 1774 C CA . GLN A 1 232 ? 5.246 -1.827 12.732 1.00 90.69 232 GLN A CA 1
ATOM 1775 C C . GLN A 1 232 ? 4.746 -1.293 11.378 1.00 90.69 232 GLN A C 1
ATOM 1777 O O . GLN A 1 232 ? 5.353 -1.566 10.341 1.00 90.69 232 GLN A O 1
ATOM 1782 N N . GLN A 1 233 ? 3.671 -0.504 11.387 1.00 91.19 233 GLN A N 1
ATOM 1783 C CA . GLN A 1 233 ? 3.131 0.178 10.215 1.00 91.19 233 GLN A CA 1
ATOM 1784 C C . GLN A 1 233 ? 4.144 1.174 9.636 1.00 91.19 233 GLN A C 1
ATOM 1786 O O . GLN A 1 233 ? 4.403 1.139 8.436 1.00 91.19 233 GLN A O 1
ATOM 1791 N N . GLY A 1 234 ? 4.765 2.004 10.482 1.00 85.62 234 GLY A N 1
ATOM 1792 C CA . GLY A 1 234 ? 5.794 2.959 10.064 1.00 85.62 234 GLY A CA 1
ATOM 1793 C C . GLY A 1 234 ? 7.001 2.288 9.405 1.00 85.62 234 GLY A C 1
ATOM 1794 O O . GLY A 1 234 ? 7.480 2.759 8.371 1.00 85.62 234 GLY A O 1
ATOM 1795 N N . MET A 1 235 ? 7.440 1.144 9.938 1.00 88.62 235 MET A N 1
ATOM 1796 C CA . MET A 1 235 ? 8.518 0.344 9.346 1.00 88.62 235 MET A CA 1
ATOM 1797 C C . MET A 1 235 ? 8.132 -0.202 7.965 1.00 88.62 235 MET A C 1
ATOM 1799 O O . MET A 1 235 ? 8.900 -0.067 7.014 1.00 88.62 235 MET A O 1
ATOM 1803 N N . LEU A 1 236 ? 6.936 -0.797 7.838 1.00 91.38 236 LEU A N 1
ATOM 1804 C CA . LEU A 1 236 ? 6.434 -1.324 6.563 1.00 91.38 236 LEU A CA 1
ATOM 1805 C C . LEU A 1 236 ? 6.403 -0.233 5.494 1.00 91.38 236 LEU A C 1
ATOM 1807 O O . LEU A 1 236 ? 6.857 -0.453 4.373 1.00 91.38 236 LEU A O 1
ATOM 1811 N N . GLU A 1 237 ? 5.857 0.929 5.829 1.00 88.06 237 GLU A N 1
ATOM 1812 C CA . GLU A 1 237 ? 5.737 2.027 4.882 1.00 88.06 237 GLU A CA 1
ATOM 1813 C C . GLU A 1 237 ? 7.097 2.602 4.505 1.00 88.06 237 GLU A C 1
ATOM 1815 O O . GLU A 1 237 ? 7.332 2.810 3.322 1.00 88.06 237 GLU A O 1
ATOM 1820 N N . THR A 1 238 ? 8.022 2.754 5.457 1.00 83.56 238 THR A N 1
ATOM 1821 C CA . THR A 1 238 ? 9.400 3.188 5.166 1.00 83.56 238 THR A CA 1
ATOM 1822 C C . THR A 1 238 ? 10.048 2.276 4.124 1.00 83.56 238 THR A C 1
ATOM 1824 O O . THR A 1 238 ? 10.435 2.743 3.059 1.00 83.56 238 THR A O 1
ATOM 1827 N N . TYR A 1 239 ? 10.048 0.959 4.355 1.00 89.56 239 TYR A N 1
ATOM 1828 C CA . TYR A 1 239 ? 10.611 0.007 3.390 1.00 89.56 239 TYR A CA 1
ATOM 1829 C C . TYR A 1 239 ? 9.854 -0.035 2.059 1.00 89.56 239 TYR A C 1
ATOM 1831 O O . TYR A 1 239 ? 10.440 -0.331 1.017 1.00 89.56 239 TYR A O 1
ATOM 1839 N N . THR A 1 240 ? 8.549 0.239 2.082 1.00 90.25 240 THR A N 1
ATOM 1840 C CA . THR A 1 240 ? 7.734 0.312 0.866 1.00 90.25 240 THR A CA 1
ATOM 1841 C C . THR A 1 240 ? 8.125 1.514 0.022 1.00 90.25 240 THR A C 1
ATOM 1843 O O . THR A 1 240 ? 8.269 1.367 -1.188 1.00 90.25 240 THR A O 1
ATOM 1846 N N . GLU A 1 241 ? 8.307 2.684 0.637 1.00 84.62 241 GLU A N 1
ATOM 1847 C CA . GLU A 1 241 ? 8.728 3.887 -0.076 1.00 84.62 241 GLU A CA 1
ATOM 1848 C C . GLU A 1 241 ? 10.180 3.775 -0.564 1.00 84.62 241 GLU A C 1
ATOM 1850 O O . GLU A 1 241 ? 10.443 4.121 -1.714 1.00 84.62 241 GLU A O 1
ATOM 1855 N N . ASP A 1 242 ? 11.089 3.211 0.241 1.00 84.50 242 ASP A N 1
ATOM 1856 C CA . ASP A 1 242 ? 12.481 2.967 -0.163 1.00 84.50 242 ASP A CA 1
ATOM 1857 C C . ASP A 1 242 ? 12.546 2.074 -1.411 1.00 84.50 242 ASP A C 1
ATOM 1859 O O . ASP A 1 242 ? 13.256 2.378 -2.367 1.00 84.50 242 ASP A O 1
ATOM 1863 N N . LEU A 1 243 ? 11.773 0.980 -1.436 1.00 88.19 243 LEU A N 1
ATOM 1864 C CA . LEU A 1 243 ? 11.698 0.109 -2.609 1.00 88.19 243 LEU A CA 1
ATOM 1865 C C . LEU A 1 243 ? 11.007 0.806 -3.785 1.00 88.19 243 LEU A C 1
ATOM 1867 O O . LEU A 1 243 ? 11.459 0.666 -4.916 1.00 88.19 243 LEU A O 1
ATOM 1871 N N . ALA A 1 244 ? 9.929 1.553 -3.537 1.00 85.81 244 ALA A N 1
ATOM 1872 C CA . ALA A 1 244 ? 9.205 2.280 -4.576 1.00 85.81 244 ALA A CA 1
ATOM 1873 C C . ALA A 1 244 ? 10.070 3.346 -5.261 1.00 85.81 244 ALA A C 1
ATOM 1875 O O . ALA A 1 244 ? 9.883 3.595 -6.444 1.00 85.81 244 ALA A O 1
ATOM 1876 N N . ALA A 1 245 ? 11.028 3.947 -4.553 1.00 82.31 245 ALA A N 1
ATOM 1877 C CA . ALA A 1 245 ? 11.961 4.914 -5.125 1.00 82.31 245 ALA A CA 1
ATOM 1878 C C . ALA A 1 245 ? 12.987 4.286 -6.091 1.00 82.31 245 ALA A C 1
ATOM 1880 O O . ALA A 1 245 ? 13.630 5.011 -6.850 1.00 82.31 245 ALA A O 1
ATOM 1881 N N . LEU A 1 246 ? 13.154 2.959 -6.066 1.00 81.25 246 LEU A N 1
ATOM 1882 C CA . LEU A 1 246 ? 14.081 2.215 -6.927 1.00 81.25 246 LEU A CA 1
ATOM 1883 C C . LEU A 1 246 ? 13.418 1.638 -8.192 1.00 81.25 246 LEU A C 1
ATOM 1885 O O . LEU A 1 246 ? 14.119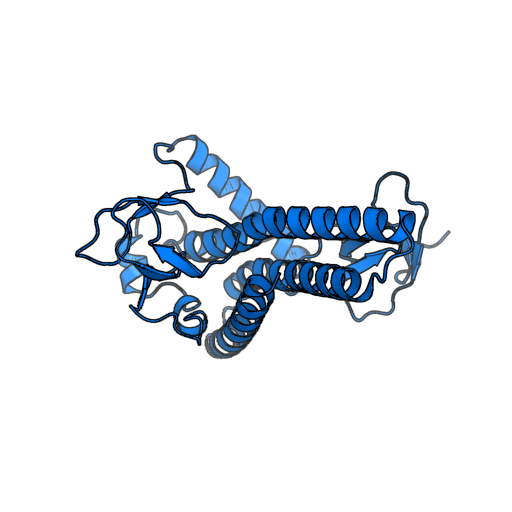 1.030 -9.004 1.00 81.25 246 LEU A O 1
ATOM 1889 N N . VAL A 1 247 ? 12.093 1.776 -8.334 1.00 76.12 247 VAL A N 1
ATOM 1890 C CA . VAL A 1 247 ? 11.259 1.148 -9.380 1.00 76.12 247 VAL A CA 1
ATOM 1891 C C . VAL A 1 247 ? 10.572 2.203 -10.235 1.00 76.12 247 VAL A C 1
ATOM 1893 O O . VAL A 1 247 ? 10.649 2.081 -11.476 1.00 76.12 247 VAL A O 1
#

InterPro domains:
  IPR002867 IBR domain [PF01485] (3-50)
  IPR002867 IBR domain [SM00647] (1-50)
  IPR002867 IBR domain [SM00647] (62-130)
  IPR031127 E3 ubiquitin ligase RBR family [PTHR11685] (8-138)
  IPR044066 TRIAD supradomain [PS51873] (1-139)
  IPR054694 E3 ubiquitin-protein ligase parkin-like, IBR domain [PF22605] (78-119)

Radius of gyration: 20.47 Å; Cα contacts (8 Å, |Δi|>4): 300; chains: 1; bounding box: 41×62×54 Å

Secondary structure (DSSP, 8-state):
-PPPTTEEE--STT---EEE--SS-SEEE-TTS-EEETTTSSS--TTS-HHHHHHHHHHHHHHHHHHTTT--S-TTEEE-SSTT--PEEE--SS-SEEE--STT----EEETTT--EESS--SS-THHHHTSPPPHHHHHHHBTTBTTTTHHHHHHHHHHHHHHHHHHHHHHHHHHHHHHHHHHHTT---HHHHHHHHHHHHHHHHHHHHHHHHHHHHT---HHHHHHHHHHHHHHHHHHHHHHTT-

Mean predicted aligned error: 9.35 Å

Solvent-accessible surface area (backbone atoms only — not comparable to full-atom values): 14294 Å² total; per-residue (Å²): 129,86,84,53,96,42,58,44,72,48,84,52,88,93,48,90,51,69,48,77,53,83,95,78,64,58,62,46,74,47,95,88,68,52,58,24,18,70,85,77,66,43,70,58,38,47,78,25,48,76,65,55,49,54,52,48,51,55,52,48,54,57,47,53,60,56,50,75,77,65,78,87,75,74,90,56,57,46,69,47,69,51,89,94,36,87,42,73,42,67,79,69,86,54,57,58,68,42,66,35,73,58,94,85,40,79,58,31,28,30,31,75,84,73,46,56,68,37,82,54,84,62,91,64,66,71,38,53,80,59,59,59,74,80,48,76,71,50,29,64,73,30,56,84,78,42,99,59,50,37,52,64,56,60,38,46,57,52,23,48,51,31,56,56,21,41,58,49,41,50,54,49,30,51,52,32,49,53,52,33,53,56,33,56,75,75,70,48,88,50,69,67,36,54,48,47,36,54,52,30,52,47,36,45,52,46,35,46,33,56,20,21,41,31,67,37,56,72,70,52,81,52,67,69,62,42,53,55,48,39,49,54,50,20,52,52,49,36,57,35,50,59,53,51,75,77,103

Foldseek 3Di:
DDDDLQWDAQPDPPGRDIHGHDDDDQWDADPVGDIAGSPPNHRDQPPADPVLVVVLVVVVVVVVVVDVVPDDDDPQWDAQLPPVGGDIDGDPQLFQWDFQDDDRGPRWIAGVQPNDIDNDPPLFDPLLVSLDFDDPVQLVVCPPVDPPSCRSVSLVVQLVSLVVSLVNLVVQLVVLVVVLVVCVVVVHDSPVSVVSNVLSVVLNVLSSNLSNLSSVLSPDPDPVVSSVSSVVSSVSSRVSSVSSVVD

pLDDT: mean 80.38, std 14.57, range [32.62, 95.5]